Protein 6U10 (pdb70)

Structure (mmCIF, N/CA/C/O backbone):
data_6U10
#
_entry.id   6U10
#
_cell.length_a   104.537
_cell.length_b   104.537
_cell.length_c   98.723
_cell.angle_alpha   90.000
_cell.angle_beta   90.000
_cell.angle_gamma   120.000
#
_symmetry.space_group_name_H-M   'P 64 2 2'
#
loop_
_entity.id
_entity.type
_entity.pdbx_description
1 polymer 'Putative metallo-beta-lactamase l1 (Beta-lactamase type ii) (Ec 3.5.2.6) (Penicillinase)'
2 non-polymer 'ZINC ION'
3 non-polymer L-CAPTOPRIL
4 non-polymer 'FORMIC ACID'
5 non-polymer 1,2-ETHANEDIOL
6 water water
#
loop_
_atom_site.group_PDB
_atom_site.id
_atom_site.type_symbol
_atom_site.label_atom_id
_atom_site.label_alt_id
_atom_site.label_comp_id
_atom_site.label_asym_id
_atom_site.label_entity_id
_atom_site.label_seq_id
_atom_site.pdbx_PDB_ins_code
_atom_site.Cartn_x
_atom_site.Cartn_y
_atom_site.Cartn_z
_atom_site.occupancy
_atom_site.B_iso_or_equiv
_atom_site.auth_seq_id
_atom_site.auth_comp_id
_atom_site.auth_asym_id
_atom_site.auth_atom_id
_atom_site.pdbx_PDB_model_num
ATOM 1 N N . ALA A 1 6 ? 12.19100 -24.30900 23.51000 1.000 40.43643 22 ALA A N 1
ATOM 2 C CA . ALA A 1 6 ? 10.75900 -24.02700 23.43200 1.000 40.83384 22 ALA A CA 1
ATOM 3 C C . ALA A 1 6 ? 10.17200 -24.50600 22.10600 1.000 43.24203 22 ALA A C 1
ATOM 4 O O . ALA A 1 6 ? 10.15500 -23.76600 21.11700 1.000 45.49230 22 ALA A O 1
ATOM 6 N N . GLU A 1 7 ? 9.67600 -25.73800 22.08700 1.000 41.84975 23 GLU A N 1
ATOM 7 C CA . GLU A 1 7 ? 9.18900 -26.32500 20.84900 1.000 42.00504 23 GLU A CA 1
ATOM 8 C C . GLU A 1 7 ? 7.68400 -26.11300 20.69400 1.000 36.35436 23 GLU A C 1
ATOM 9 O O . GLU A 1 7 ? 6.94700 -25.92000 21.66600 1.000 34.29622 23 GLU A O 1
ATOM 15 N N . ALA A 1 8 ? 7.23700 -26.15800 19.44400 1.000 32.62760 24 ALA A N 1
ATOM 16 C CA . ALA A 1 8 ? 5.85900 -25.80900 19.12100 1.000 30.20099 24 ALA A CA 1
ATOM 17 C C . ALA A 1 8 ? 4.88700 -26.77900 19.78400 1.000 27.01640 24 ALA A C 1
ATOM 18 O O . ALA A 1 8 ? 5.08700 -27.99500 19.70900 1.000 27.25064 24 ALA A O 1
ATOM 20 N N . PRO A 1 9 ? 3.83800 -26.29000 20.44100 1.000 25.26092 25 PRO A N 1
ATOM 21 C CA . PRO A 1 9 ? 2.74700 -27.17900 20.84500 1.000 23.55282 25 PRO A CA 1
ATOM 22 C C . PRO A 1 9 ? 1.93500 -27.57300 19.62400 1.000 23.58441 25 PRO A C 1
ATOM 23 O O . PRO A 1 9 ? 2.06600 -26.99600 18.54500 1.000 24.66875 25 PRO A O 1
ATOM 27 N N . LEU A 1 10 ? 1.09800 -28.59000 19.79700 1.000 22.32899 26 LEU A N 1
ATOM 28 C CA . LEU A 1 10 ? 0.15300 -28.93600 18.74900 1.000 22.59481 26 LEU A CA 1
ATOM 29 C C . LEU A 1 10 ? -0.76600 -27.74100 18.49400 1.000 22.95802 26 LEU A C 1
ATOM 30 O O . LEU A 1 10 ? -1.01900 -26.94100 19.40200 1.000 22.71588 26 LEU A O 1
ATOM 35 N N . PRO A 1 11 ? -1.27100 -27.58900 17.27100 1.000 23.57914 27 PRO A N 1
ATOM 36 C CA . PRO A 1 11 ? -2.11900 -26.43100 16.96100 1.000 24.44504 27 PRO A CA 1
ATOM 37 C C . PRO A 1 11 ? -3.43800 -26.50400 17.70900 1.000 23.96866 27 PRO A C 1
ATOM 38 O O . PRO A 1 11 ? -3.93200 -27.58300 18.03500 1.000 24.02920 27 PRO A O 1
ATOM 42 N N . GLN A 1 12 ? -4.00300 -25.33400 17.98500 1.000 22.31320 28 GLN A N 1
ATOM 43 C CA . GLN A 1 12 ? -5.34600 -25.26700 18.53700 1.000 22.75536 28 GLN A CA 1
ATOM 44 C C . GLN A 1 12 ? -6.36000 -25.71600 17.49300 1.000 23.12383 28 GLN A C 1
ATOM 45 O O . GLN A 1 12 ? -6.12800 -25.61800 16.28100 1.000 24.75034 28 GLN A O 1
ATOM 51 N N . LEU A 1 13 ? -7.49600 -26.21700 17.97400 1.000 23.08698 29 LEU A N 1
ATOM 52 C CA . LEU A 1 13 ? -8.62000 -26.46800 17.08400 1.000 23.17909 29 LEU A CA 1
ATOM 53 C C . LEU A 1 13 ? -9.03400 -25.16900 16.40300 1.000 24.42661 29 LEU A C 1
ATOM 54 O O . LEU A 1 13 ? -8.96000 -24.08800 16.99300 1.000 25.29777 29 LEU A O 1
ATOM 59 N N A ARG A 1 14 ? -9.45400 -25.28100 15.14500 0.390 25.54517 30 ARG A N 1
ATOM 60 N N B ARG A 1 14 ? -9.47200 -25.28400 15.15100 0.610 24.59242 30 ARG A N 1
ATOM 61 C CA A ARG A 1 14 ? -9.89000 -24.14700 14.34200 0.390 28.35866 30 ARG A CA 1
ATOM 62 C CA B ARG A 1 14 ? -9.89000 -24.14600 14.34300 0.610 27.47435 30 ARG A CA 1
ATOM 63 C C A ARG A 1 14 ? -11.38800 -24.25600 14.10300 0.390 26.54792 30 ARG A C 1
ATOM 64 C C B ARG A 1 14 ? -11.38400 -24.24700 14.07500 0.610 25.81625 30 ARG A C 1
ATOM 65 O O A ARG A 1 14 ? -11.87400 -25.29900 13.65200 0.390 28.04284 30 ARG A O 1
ATOM 66 O O B ARG A 1 14 ? -11.86100 -25.26900 13.56900 0.610 27.75596 30 ARG A O 1
ATOM 81 N N . ALA A 1 15 ? -12.11200 -23.18000 14.39200 1.000 25.14512 31 ALA A N 1
ATOM 82 C CA . ALA A 1 15 ? -13.54600 -23.15900 14.16100 1.000 25.78730 31 ALA A CA 1
ATOM 83 C C . ALA A 1 15 ? -13.85100 -23.01200 12.67700 1.000 24.13710 31 ALA A C 1
ATOM 84 O O . ALA A 1 15 ? -13.07500 -22.43300 11.90600 1.000 25.78204 31 ALA A O 1
ATOM 86 N N . TYR A 1 16 ? -15.00700 -23.53300 12.28800 1.000 22.72378 32 TYR A N 1
ATOM 87 C CA . TYR A 1 16 ? -15.53500 -23.35100 10.94000 1.000 22.61850 32 TYR A CA 1
ATOM 88 C C . TYR A 1 16 ? -16.17000 -21.96700 10.86700 1.000 22.90275 32 TYR A C 1
ATOM 89 O O . TYR A 1 16 ? -17.28700 -21.75400 11.34500 1.000 23.60809 32 TYR A O 1
ATOM 98 N N . THR A 1 17 ? -15.45600 -21.02100 10.26600 1.000 23.80022 33 THR A N 1
ATOM 99 C CA . THR A 1 17 ? -15.91600 -19.64900 10.11800 1.000 24.58453 33 THR A CA 1
ATOM 100 C C . THR A 1 17 ? -16.35000 -19.39600 8.68000 1.000 23.83970 33 THR A C 1
ATOM 101 O O . THR A 1 17 ? -15.81200 -19.98300 7.73400 1.000 25.80309 33 THR A O 1
ATOM 105 N N . VAL A 1 18 ? -17.35000 -18.52600 8.52600 1.000 21.60522 34 VAL A N 1
ATOM 106 C CA . VAL A 1 18 ? -18.00600 -18.31500 7.24300 1.000 21.78156 34 VAL A CA 1
ATOM 107 C C . VAL A 1 18 ? -18.21300 -16.82200 7.01300 1.000 21.94474 34 VAL A C 1
ATOM 108 O O . VAL A 1 18 ? -18.11900 -16.00300 7.93100 1.000 23.24226 34 VAL A O 1
ATOM 112 N N . ASP A 1 19 ? -18.50700 -16.47500 5.76400 1.000 24.15816 35 ASP A N 1
ATOM 113 C CA . ASP A 1 19 ? -18.79300 -15.08900 5.43200 1.000 24.13447 35 ASP A CA 1
ATOM 114 C C . ASP A 1 19 ? -19.97400 -14.58300 6.25000 1.000 23.02118 35 ASP A C 1
ATOM 115 O O . ASP A 1 19 ? -20.93300 -15.31600 6.51700 1.000 22.56060 35 ASP A O 1
ATOM 120 N N . ALA A 1 20 ? -19.90800 -13.30100 6.62100 1.000 23.74758 36 ALA A N 1
ATOM 121 C CA . ALA A 1 20 ? -20.93800 -12.71300 7.47700 1.000 24.05288 36 ALA A CA 1
ATOM 122 C C . ALA A 1 20 ? -22.33200 -12.85200 6.87400 1.000 22.41058 36 ALA A C 1
ATOM 123 O O . ALA A 1 20 ? -23.31100 -13.03400 7.60700 1.000 22.93959 36 ALA A O 1
ATOM 125 N N . SER A 1 21 ? -22.45000 -12.75800 5.54200 1.000 22.98433 37 SER A N 1
ATOM 126 C CA . SER A 1 21 ? -23.76900 -12.82900 4.91800 1.000 22.46322 37 SER A CA 1
ATOM 127 C C . SER A 1 21 ? -24.41700 -14.19300 5.12100 1.000 21.48415 37 SER A C 1
ATOM 128 O O . SER A 1 21 ? -25.65300 -14.29900 5.12900 1.000 20.93146 37 SER A O 1
ATOM 131 N N . TRP A 1 22 ? -23.60700 -15.24500 5.28500 1.000 20.72091 38 TRP A N 1
ATOM 132 C CA . TRP A 1 22 ? -24.15900 -16.56700 5.55800 1.000 20.41561 38 TRP A CA 1
ATOM 133 C C . TRP A 1 22 ? -24.81900 -16.63100 6.92200 1.000 19.41549 38 TRP A C 1
ATOM 134 O O . TRP A 1 22 ? -25.62300 -17.53900 7.16800 1.000 19.06018 38 TRP A O 1
ATOM 145 N N . LEU A 1 23 ? -24.47700 -15.69900 7.81000 1.000 20.27612 39 LEU A N 1
ATOM 146 C CA . LEU A 1 23 ? -25.00500 -15.64700 9.16600 1.000 20.07872 39 LEU A CA 1
ATOM 147 C C . LEU A 1 23 ? -25.90500 -14.43800 9.38300 1.000 20.42613 39 LEU A C 1
ATOM 148 O O . LEU A 1 23 ? -26.22000 -14.10700 10.53100 1.000 21.48152 39 LEU A O 1
ATOM 153 N N . GLN A 1 24 ? -26.33300 -13.77200 8.31000 1.000 20.49456 40 GLN A N 1
ATOM 154 C CA . GLN A 1 24 ? -27.10100 -12.54300 8.43700 1.000 21.39993 40 GLN A CA 1
ATOM 155 C C . GLN A 1 24 ? -28.58500 -12.88000 8.43600 1.000 20.42087 40 GLN A C 1
ATOM 156 O O . GLN A 1 24 ? -29.11800 -13.26000 7.38400 1.000 21.16043 40 GLN A O 1
ATOM 162 N N . PRO A 1 25 ? -29.29300 -12.74100 9.55700 1.000 19.61025 41 PRO A N 1
ATOM 163 C CA . PRO A 1 25 ? -30.71300 -13.11900 9.58200 1.000 20.38402 41 PRO A CA 1
ATOM 164 C C . PRO A 1 25 ? -31.55000 -12.30200 8.60800 1.000 21.06568 41 PRO A C 1
ATOM 165 O O . PRO A 1 25 ? -31.26200 -11.13600 8.32500 1.000 21.93158 41 PRO A O 1
ATOM 169 N N . MET A 1 26 ? -32.60200 -12.93600 8.09100 1.000 20.89461 42 MET A N 1
ATOM 170 C CA . MET A 1 26 ? -33.59600 -12.25700 7.27400 1.000 19.83133 42 MET A CA 1
ATOM 171 C C . MET A 1 26 ? -34.98200 -12.69300 7.71800 1.000 20.62353 42 MET A C 1
ATOM 172 O O . MET A 1 26 ? -35.15900 -13.77900 8.27200 1.000 20.78407 42 MET A O 1
ATOM 177 N N . ALA A 1 27 ? -35.96100 -11.82700 7.47400 1.000 21.39730 43 ALA A N 1
ATOM 178 C CA . ALA A 1 27 ? -37.35300 -12.15500 7.70400 1.000 21.65260 43 ALA A CA 1
ATOM 179 C C . ALA A 1 27 ? -37.82100 -13.17300 6.66600 1.000 20.74722 43 ALA A C 1
ATOM 180 O O . ALA A 1 27 ? -37.19500 -13.32900 5.61700 1.000 21.92105 43 ALA A O 1
ATOM 182 N N . PRO A 1 28 ? -38.92600 -13.87500 6.93100 1.000 20.83671 44 PRO A N 1
ATOM 183 C CA . PRO A 1 28 ? -39.42100 -14.85300 5.95100 1.000 20.50246 44 PRO A CA 1
ATOM 184 C C . PRO A 1 28 ? -39.71400 -14.20700 4.60300 1.000 19.89186 44 PRO A C 1
ATOM 185 O O . PRO A 1 28 ? -40.33900 -13.14500 4.52000 1.000 22.13950 44 PRO A O 1
ATOM 189 N N . LEU A 1 29 ? -39.25400 -14.86400 3.54000 1.000 19.39969 45 LEU A N 1
ATOM 190 C CA . LEU A 1 29 ? -39.46000 -14.41400 2.16600 1.000 18.80752 45 LEU A CA 1
ATOM 191 C C . LEU A 1 29 ? -40.29700 -15.45600 1.43300 1.000 18.91016 45 LEU A C 1
ATOM 192 O O . LEU A 1 29 ? -39.88600 -16.61400 1.31000 1.000 18.76804 45 LEU A O 1
ATOM 197 N N . GLN A 1 30 ? -41.46200 -15.05300 0.94000 1.000 19.78132 46 GLN A N 1
ATOM 198 C CA . GLN A 1 30 ? -42.36300 -16.02300 0.32800 1.000 20.50246 46 GLN A CA 1
ATOM 199 C C . GLN A 1 30 ? -41.87200 -16.43700 -1.05500 1.000 21.14990 46 GLN A C 1
ATOM 200 O O . GLN A 1 30 ? -41.56700 -15.59100 -1.90000 1.000 20.86829 46 GLN A O 1
ATOM 206 N N . VAL A 1 31 ? -41.80400 -17.74700 -1.27600 1.000 19.17598 47 VAL A N 1
ATOM 207 C CA . VAL A 1 31 ? -41.36900 -18.32500 -2.54000 1.000 20.02345 47 VAL A CA 1
ATOM 208 C C . VAL A 1 31 ? -42.55500 -18.78700 -3.37700 1.000 19.74710 47 VAL A C 1
ATOM 209 O O . VAL A 1 31 ? -42.57200 -18.60000 -4.59400 1.000 22.07107 47 VAL A O 1
ATOM 213 N N . ALA A 1 32 ? -43.54500 -19.40200 -2.73200 1.000 20.29191 48 ALA A N 1
ATOM 214 C CA . ALA A 1 32 ? -44.81900 -19.76400 -3.34500 1.000 20.85513 48 ALA A CA 1
ATOM 215 C C . ALA A 1 32 ? -45.86100 -19.78800 -2.23300 1.000 20.27612 48 ALA A C 1
ATOM 216 O O . ALA A 1 32 ? -45.57400 -19.40100 -1.09700 1.000 21.99737 48 ALA A O 1
ATOM 218 N N . ASP A 1 33 ? -47.07300 -20.26100 -2.55000 1.000 21.04989 49 ASP A N 1
ATOM 219 C CA . ASP A 1 33 ? -48.19500 -20.08900 -1.62600 1.000 21.87104 49 ASP A CA 1
ATOM 220 C C . ASP A 1 33 ? -47.89400 -20.65900 -0.24100 1.000 22.17634 49 ASP A C 1
ATOM 221 O O . ASP A 1 33 ? -48.28600 -20.07400 0.77600 1.000 24.74244 49 ASP A O 1
ATOM 226 N N A HIS A 1 34 ? -47.21500 -21.82400 -0.19000 0.600 21.92895 50 HIS A N 1
ATOM 227 N N B HIS A 1 34 ? -47.17800 -21.76700 -0.16200 0.400 22.27899 50 HIS A N 1
ATOM 228 C CA A HIS A 1 34 ? -46.91200 -22.55500 1.04100 0.600 21.21833 50 HIS A CA 1
ATOM 229 C CA B HIS A 1 34 ? -46.90700 -22.30400 1.16200 0.400 22.55007 50 HIS A CA 1
ATOM 230 C C A HIS A 1 34 ? -45.44400 -22.49700 1.45400 0.600 18.35746 50 HIS A C 1
ATOM 231 C C B HIS A 1 34 ? -45.43400 -22.62100 1.36300 0.400 19.68394 50 HIS A C 1
ATOM 232 O O A HIS A 1 34 ? -45.10900 -22.99200 2.53600 0.600 19.49971 50 HIS A O 1
ATOM 233 O O B HIS A 1 34 ? -45.09200 -23.44700 2.21300 0.400 18.77067 50 HIS A O 1
ATOM 246 N N . THR A 1 35 ? -44.56000 -21.94600 0.62400 1.000 18.52591 51 THR A N 1
ATOM 247 C CA . THR A 1 35 ? -43.11800 -22.14700 0.73900 1.000 17.74686 51 THR A CA 1
ATOM 248 C C . THR A 1 35 ? -42.42400 -20.82400 1.01900 1.000 17.33629 51 THR A C 1
ATOM 249 O O . THR A 1 35 ? -42.64300 -19.84200 0.29800 1.000 18.52591 51 THR A O 1
ATOM 253 N N . TRP A 1 36 ? -41.57400 -20.80600 2.05100 1.000 17.24680 52 TRP A N 1
ATOM 254 C CA . TRP A 1 36 ? -40.89900 -19.59700 2.50400 1.000 16.59673 52 TRP A CA 1
ATOM 255 C C . TRP A 1 36 ? -39.42100 -19.85800 2.74700 1.000 17.24680 52 TRP A C 1
ATOM 256 O O . TRP A 1 36 ? -39.05400 -20.87500 3.34000 1.000 19.38653 52 TRP A O 1
ATOM 267 N N . GLN A 1 37 ? -38.58000 -18.91200 2.32800 1.000 17.79424 53 GLN A N 1
ATOM 268 C CA . GLN A 1 37 ? -37.18200 -18.88600 2.74700 1.000 16.85728 53 GLN A CA 1
ATOM 269 C C . GLN A 1 37 ? -37.10500 -18.23700 4.12700 1.000 16.82570 53 GLN A C 1
ATOM 270 O O . GLN A 1 37 ? -37.55500 -17.09700 4.30700 1.000 18.30219 53 GLN A O 1
ATOM 276 N N . ILE A 1 38 ? -36.56800 -18.97100 5.10900 1.000 17.07573 54 ILE A N 1
ATOM 277 C CA . ILE A 1 38 ? -36.55500 -18.49000 6.49100 1.000 17.25733 54 ILE A CA 1
ATOM 278 C C . ILE A 1 38 ? -35.16200 -18.54600 7.10400 1.000 18.14428 54 ILE A C 1
ATOM 279 O O . ILE A 1 38 ? -35.00800 -18.38700 8.32200 1.000 18.69961 54 ILE A O 1
ATOM 284 N N . GLY A 1 39 ? -34.14300 -18.75600 6.27300 1.000 18.08901 55 GLY A N 1
ATOM 285 C CA . GLY A 1 39 ? -32.77300 -18.81600 6.74900 1.000 18.89437 55 GLY A CA 1
ATOM 286 C C . GLY A 1 39 ? -32.10000 -17.45800 6.82300 1.000 18.58381 55 GLY A C 1
ATOM 287 O O . GLY A 1 39 ? -32.66600 -16.49000 7.35000 1.000 20.59721 55 GLY A O 1
ATOM 288 N N . THR A 1 40 ? -30.87800 -17.37700 6.31900 1.000 18.95227 56 THR A N 1
ATOM 289 C CA . THR A 1 40 ? -30.11800 -16.13800 6.30100 1.000 18.64697 56 THR A CA 1
ATOM 290 C C . THR A 1 40 ? -30.03800 -15.62500 4.87000 1.000 18.97596 56 THR A C 1
ATOM 291 O O . THR A 1 40 ? -30.51400 -16.26300 3.92800 1.000 19.54708 56 THR A O 1
ATOM 295 N N . GLU A 1 41 ? -29.41600 -14.45800 4.71100 1.000 19.86554 57 GLU A N 1
ATOM 296 C CA . GLU A 1 41 ? -29.30700 -13.86300 3.38300 1.000 19.70499 57 GLU A CA 1
ATOM 297 C C . GLU A 1 41 ? -28.63100 -14.80800 2.39700 1.000 20.19716 57 GLU A C 1
ATOM 298 O O . GLU A 1 41 ? -28.99800 -14.84600 1.21900 1.000 21.56311 57 GLU A O 1
ATOM 304 N N . ASP A 1 42 ? -27.65200 -15.59100 2.85800 1.000 19.05755 58 ASP A N 1
ATOM 305 C CA . ASP A 1 42 ? -26.84600 -16.40300 1.95400 1.000 19.57866 58 ASP A CA 1
ATOM 306 C C . ASP A 1 42 ? -26.89000 -17.89800 2.24900 1.000 18.74172 58 ASP A C 1
ATOM 307 O O . ASP A 1 42 ? -26.07000 -18.64400 1.70600 1.000 19.01281 58 ASP A O 1
ATOM 312 N N . LEU A 1 43 ? -27.81600 -18.36400 3.08300 1.000 18.49169 59 LEU A N 1
ATOM 313 C CA . LEU A 1 43 ? -28.01800 -19.80000 3.25200 1.000 17.75213 59 LEU A CA 1
ATOM 314 C C . LEU A 1 43 ? -29.50700 -20.10400 3.23700 1.000 17.35734 59 LEU A C 1
ATOM 315 O O . LEU A 1 43 ? -30.27900 -19.49100 3.98100 1.000 17.83109 59 LEU A O 1
ATOM 320 N N . THR A 1 44 ? -29.90000 -21.04600 2.38600 1.000 17.54421 60 THR A N 1
ATOM 321 C CA . THR A 1 44 ? -31.30200 -21.40200 2.23200 1.000 16.62831 60 THR A CA 1
ATOM 322 C C . THR A 1 44 ? -31.77600 -22.28400 3.38100 1.000 16.63621 60 THR A C 1
ATOM 323 O O . THR A 1 44 ? -31.07600 -23.20200 3.81700 1.000 18.27588 60 THR A O 1
ATOM 327 N N . ALA A 1 45 ? -32.97900 -21.99100 3.87000 1.000 16.39670 61 ALA A N 1
ATOM 328 C CA . ALA A 1 45 ? -33.70400 -22.89300 4.76000 1.000 16.37302 61 ALA A CA 1
ATOM 329 C C . ALA A 1 45 ? -35.17300 -22.69900 4.41000 1.000 15.63082 61 ALA A C 1
ATOM 330 O O . ALA A 1 45 ? -35.71700 -21.61500 4.62600 1.000 17.72055 61 ALA A O 1
ATOM 332 N N . LEU A 1 46 ? -35.79200 -23.70500 3.80100 1.000 16.41249 62 LEU A N 1
ATOM 333 C CA . LEU A 1 46 ? -37.13800 -23.55600 3.25500 1.000 16.17826 62 LEU A CA 1
ATOM 334 C C . LEU A 1 46 ? -38.16100 -24.14600 4.21300 1.000 17.58632 62 LEU A C 1
ATOM 335 O O . LEU A 1 46 ? -38.03800 -25.30100 4.62700 1.000 19.39969 62 LEU A O 1
ATOM 340 N N . LEU A 1 47 ? -39.17000 -23.35400 4.54900 1.000 17.16785 63 LEU A N 1
ATOM 341 C CA . LEU A 1 47 ? -40.28900 -23.81200 5.35800 1.000 17.40209 63 LEU A CA 1
ATOM 342 C C . LEU A 1 47 ? -41.47700 -24.02800 4.42800 1.000 17.48894 63 LEU A C 1
ATOM 343 O O . LEU A 1 47 ? -41.87800 -23.10700 3.70600 1.000 19.12071 63 LEU A O 1
ATOM 348 N N . VAL A 1 48 ? -42.04500 -25.23200 4.44500 1.000 16.61515 64 VAL A N 1
ATOM 349 C CA . VAL A 1 48 ? -43.25600 -25.52400 3.68800 1.000 17.34945 64 VAL A CA 1
ATOM 350 C C . VAL A 1 48 ? -44.36700 -25.79700 4.68900 1.000 18.02321 64 VAL A C 1
ATOM 351 O O . VAL A 1 48 ? -44.26900 -26.72100 5.50600 1.000 19.26020 64 VAL A O 1
ATOM 355 N N . GLN A 1 49 ? -45.41400 -24.97900 4.64700 1.000 18.66803 65 GLN A N 1
ATOM 356 C CA . GLN A 1 49 ? -46.45500 -25.00200 5.66500 1.000 19.53918 65 GLN A CA 1
ATOM 357 C C . GLN A 1 49 ? -47.68500 -25.70100 5.11600 1.000 20.83145 65 GLN A C 1
ATOM 358 O O . GLN A 1 49 ? -48.22200 -25.29200 4.08000 1.000 23.84233 65 GLN A O 1
ATOM 364 N N . THR A 1 50 ? -48.14600 -26.72900 5.81900 1.000 21.33940 66 THR A N 1
ATOM 365 C CA . THR A 1 50 ? -49.33500 -27.46700 5.42700 1.000 23.98182 66 THR A CA 1
ATOM 366 C C . THR A 1 50 ? -50.38600 -27.37900 6.52400 1.000 25.39778 66 THR A C 1
ATOM 367 O O . THR A 1 50 ? -50.12900 -26.90200 7.63200 1.000 25.47411 66 THR A O 1
ATOM 371 N N . ALA A 1 51 ? -51.58700 -27.85900 6.20300 1.000 27.46382 67 ALA A N 1
ATOM 372 C CA . ALA A 1 51 ? -52.65100 -27.87400 7.19900 1.000 30.04571 67 ALA A CA 1
ATOM 373 C C . ALA A 1 51 ? -52.37500 -28.83700 8.34700 1.000 30.09571 67 ALA A C 1
ATOM 374 O O . ALA A 1 51 ? -53.06500 -28.76600 9.37000 1.000 31.75644 67 ALA A O 1
ATOM 376 N N . GLU A 1 52 ? -51.39000 -29.72700 8.21200 1.000 27.45856 68 GLU A N 1
ATOM 377 C CA . GLU A 1 52 ? -51.10300 -30.73700 9.22400 1.000 26.64530 68 GLU A CA 1
ATOM 378 C C . GLU A 1 52 ? -49.66400 -30.65500 9.71900 1.000 26.83480 68 GLU A C 1
ATOM 379 O O . GLU A 1 52 ? -49.08700 -31.66100 10.13000 1.000 31.01951 68 GLU A O 1
ATOM 385 N N . GLY A 1 53 ? -49.08000 -29.46800 9.69900 1.000 23.74232 69 GLY A N 1
ATOM 386 C CA . GLY A 1 53 ? -47.73000 -29.26500 10.17800 1.000 23.15014 69 GLY A CA 1
ATOM 387 C C . GLY A 1 53 ? -46.80700 -28.78600 9.07400 1.000 20.90777 69 GLY A C 1
ATOM 388 O O . GLY A 1 53 ? -47.17100 -28.69400 7.90300 1.000 21.98948 69 GLY A O 1
ATOM 389 N N . ALA A 1 54 ? -45.58400 -28.48000 9.48300 1.000 19.99450 70 ALA A N 1
ATOM 390 C CA . ALA A 1 54 ? -44.62500 -27.86600 8.58200 1.000 19.14440 70 ALA A CA 1
ATOM 391 C C . ALA A 1 54 ? -43.45300 -28.79500 8.29100 1.000 18.76278 70 ALA A C 1
ATOM 392 O O . ALA A 1 54 ? -43.11400 -29.68900 9.07300 1.000 18.88647 70 ALA A O 1
ATOM 394 N N . VAL A 1 55 ? -42.83300 -28.55400 7.13900 1.000 17.71265 71 VAL A N 1
ATOM 395 C CA . VAL A 1 55 ? -41.61600 -29.23100 6.71300 1.000 16.16510 71 VAL A CA 1
ATOM 396 C C . VAL A 1 55 ? -40.51700 -28.18500 6.60800 1.000 16.70727 71 VAL A C 1
ATOM 397 O O . VAL A 1 55 ? -40.75100 -27.08300 6.09800 1.000 18.35220 71 VAL A O 1
ATOM 401 N N . LEU A 1 56 ? -39.32100 -28.52900 7.07800 1.000 17.33103 72 LEU A N 1
ATOM 402 C CA . LEU A 1 56 ? -38.14000 -27.69000 6.91000 1.000 16.94414 72 LEU A CA 1
ATOM 403 C C . LEU A 1 56 ? -37.15900 -28.41500 6.00400 1.000 16.60462 72 LEU A C 1
ATOM 404 O O . LEU A 1 56 ? -36.80100 -29.56600 6.27500 1.000 17.40998 72 LEU A O 1
ATOM 409 N N . LEU A 1 57 ? -36.72700 -27.74900 4.93300 1.000 16.08351 73 LEU A N 1
ATOM 410 C CA . LEU A 1 57 ? -35.68200 -28.27100 4.05400 1.000 15.85453 73 LEU A CA 1
ATOM 411 C C . LEU A 1 57 ? -34.42100 -27.45200 4.29200 1.000 16.69411 73 LEU A C 1
ATOM 412 O O . LEU A 1 57 ? -34.34400 -26.28600 3.88000 1.000 17.58369 73 LEU A O 1
ATOM 417 N N . ASP A 1 58 ? -33.44300 -28.07500 4.96000 1.000 16.18615 74 ASP A N 1
ATOM 418 C CA . ASP A 1 58 ? -32.19000 -27.46800 5.41700 1.000 16.03877 74 ASP A CA 1
ATOM 419 C C . ASP A 1 58 ? -32.38300 -26.48400 6.56600 1.000 17.17311 74 ASP A C 1
ATOM 420 O O . ASP A 1 58 ? -33.44400 -25.86900 6.71600 1.000 18.75751 74 ASP A O 1
ATOM 425 N N . GLY A 1 59 ? -31.34000 -26.30600 7.36400 1.000 17.57316 75 GLY A N 1
ATOM 426 C CA . GLY A 1 59 ? -31.39600 -25.34500 8.44100 1.000 18.06006 75 GLY A CA 1
ATOM 427 C C . GLY A 1 59 ? -30.23100 -24.37900 8.46100 1.000 18.91806 75 GLY A C 1
ATOM 428 O O . GLY A 1 59 ? -30.21800 -23.44800 9.26900 1.000 20.73933 75 GLY A O 1
ATOM 429 N N . GLY A 1 60 ? -29.24700 -24.57700 7.59200 1.000 17.17574 76 GLY A N 1
ATOM 430 C CA . GLY A 1 60 ? -28.10700 -23.68500 7.59200 1.000 16.79938 76 GLY A CA 1
ATOM 431 C C . GLY A 1 60 ? -27.03400 -24.08500 8.59000 1.000 16.44144 76 GLY A C 1
ATOM 432 O O . GLY A 1 60 ? -26.75400 -25.27800 8.77500 1.000 17.80740 76 GLY A O 1
ATOM 433 N N . MET A 1 61 ? -26.42400 -23.08500 9.23200 1.000 16.22563 77 MET A N 1
AT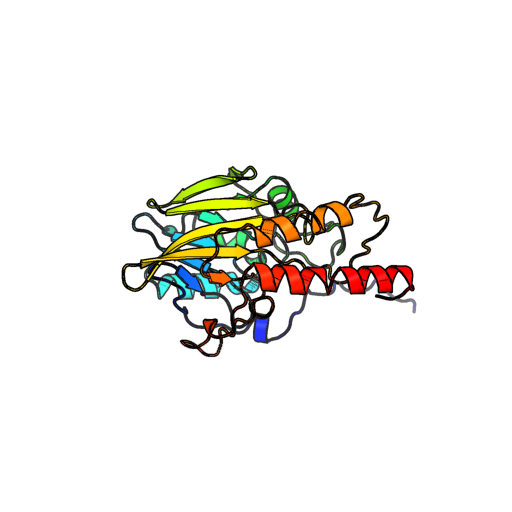OM 434 C CA . MET A 1 61 ? -25.32900 -23.26900 10.17300 1.000 17.03099 77 MET A CA 1
ATOM 435 C C . MET A 1 61 ? -25.86000 -23.64500 11.55400 1.000 17.07310 77 MET A C 1
ATOM 436 O O . MET A 1 61 ? -27.01800 -23.37100 11.88300 1.000 17.62843 77 MET A O 1
ATOM 441 N N . PRO A 1 62 ? -25.01500 -24.24900 12.39800 1.000 17.03099 78 PRO A N 1
ATOM 442 C CA . PRO A 1 62 ? -25.48900 -24.64200 13.73900 1.000 17.76529 78 PRO A CA 1
ATOM 443 C C . PRO A 1 62 ? -26.07600 -23.48700 14.53700 1.000 18.04164 78 PRO A C 1
ATOM 444 O O . PRO A 1 62 ? -27.05900 -23.67200 15.27300 1.000 19.93397 78 PRO A O 1
ATOM 448 N N . GLN A 1 63 ? -25.52200 -22.29000 14.39500 1.000 17.98110 79 GLN A N 1
ATOM 449 C CA . GLN A 1 63 ? -26.00200 -21.18400 15.21100 1.000 18.92069 79 GLN A CA 1
ATOM 450 C C . GLN A 1 63 ? -27.32800 -20.60300 14.73000 1.000 19.51287 79 GLN A C 1
ATOM 451 O O . GLN A 1 63 ? -27.83400 -19.66700 15.35800 1.000 21.28939 79 GLN A O 1
ATOM 457 N N . MET A 1 64 ? -27.91100 -21.13800 13.66200 1.000 18.93385 80 MET A N 1
ATOM 458 C CA . MET A 1 64 ? -29.15800 -20.62100 13.10800 1.000 18.01005 80 MET A CA 1
ATOM 459 C C . MET A 1 64 ? -30.41900 -21.18900 13.75400 1.000 18.79173 80 MET A C 1
ATOM 460 O O . MET A 1 64 ? -31.51600 -20.76400 13.38800 1.000 18.68645 80 MET A O 1
ATOM 465 N N . ALA A 1 65 ? -30.29900 -22.10600 14.71500 1.000 18.66013 81 ALA A N 1
ATOM 466 C CA . ALA A 1 65 ? -31.48300 -22.78600 15.24100 1.000 19.05228 81 ALA A CA 1
ATOM 467 C C . ALA A 1 65 ? -32.50600 -21.80200 15.80800 1.000 18.21534 81 ALA A C 1
ATOM 468 O O . ALA A 1 65 ? -33.70400 -21.88300 15.49500 1.000 18.90227 81 ALA A O 1
ATOM 470 N N . GLY A 1 66 ? -32.05900 -20.87100 16.65600 1.000 19.53655 82 GLY A N 1
ATOM 471 C CA . GLY A 1 66 ? -32.99500 -19.93800 17.26600 1.000 20.30770 82 GLY A CA 1
ATOM 472 C C . GLY A 1 66 ? -33.67400 -19.03900 16.25000 1.000 19.52339 82 GLY A C 1
ATOM 473 O O . GLY A 1 66 ? -34.87800 -18.77200 16.34400 1.000 20.48140 82 GLY A O 1
ATOM 474 N N . HIS A 1 67 ? -32.90800 -18.55500 15.27000 1.000 18.56802 83 HIS A N 1
ATOM 475 C CA . HIS A 1 67 ? -33.47900 -17.71500 14.22600 1.000 20.08925 83 HIS A CA 1
ATOM 476 C C . HIS A 1 67 ? -34.53800 -18.46500 13.42700 1.000 19.69973 83 HIS A C 1
ATOM 477 O O . HIS A 1 67 ? -35.58900 -17.90400 13.10500 1.000 19.97871 83 HIS A O 1
ATOM 484 N N . LEU A 1 68 ? -34.27400 -19.72800 13.08200 1.000 18.17323 84 LEU A N 1
ATOM 485 C CA . LEU A 1 68 ? -35.26900 -20.51400 12.35800 1.000 18.02848 84 LEU A CA 1
ATOM 486 C C . LEU A 1 68 ? -36.55300 -20.63400 13.16300 1.000 18.04427 84 LEU A C 1
ATOM 487 O O . LEU A 1 68 ? -37.65600 -20.49000 12.61800 1.000 18.84963 84 LEU A O 1
ATOM 492 N N . LEU A 1 69 ? -36.43100 -20.90300 14.46400 1.000 18.12059 85 LEU A N 1
ATOM 493 C CA . LEU A 1 69 ? -37.62300 -21.00800 15.29900 1.000 18.70224 85 LEU A CA 1
ATOM 494 C C . LEU A 1 69 ? -38.35800 -19.67700 15.38500 1.000 19.09703 85 LEU A C 1
ATOM 495 O O . LEU A 1 69 ? -39.59600 -19.65000 15.38800 1.000 20.60773 85 LEU A O 1
ATOM 500 N N . ASP A 1 70 ? -37.61400 -18.56200 15.43700 1.000 19.06808 86 ASP A N 1
ATOM 501 C CA . ASP A 1 70 ? -38.24100 -17.23900 15.42700 1.000 20.22874 86 ASP A CA 1
ATOM 502 C C . ASP A 1 70 ? -39.05700 -17.04100 14.15500 1.000 20.21821 86 ASP A C 1
ATOM 503 O O . ASP A 1 70 ? -40.19900 -16.56300 14.19500 1.000 22.58955 86 ASP A O 1
ATOM 508 N N . ASN A 1 71 ? -38.46900 -17.37400 13.00300 1.000 18.81278 87 ASN A N 1
ATOM 509 C CA . ASN A 1 71 ? -39.16700 -17.17200 11.73800 1.000 19.30495 87 ASN A CA 1
ATOM 510 C C . ASN A 1 71 ? -40.35800 -18.11200 11.61200 1.000 19.77342 87 ASN A C 1
ATOM 511 O O . ASN A 1 71 ? -41.40200 -17.72200 11.07700 1.000 20.96567 87 ASN A O 1
ATOM 516 N N . MET A 1 72 ? -40.22400 -19.35100 12.10400 1.000 18.61013 88 MET A N 1
ATOM 517 C CA . MET A 1 72 ? -41.37400 -20.24600 12.14100 1.000 19.52339 88 MET A CA 1
ATOM 518 C C . MET A 1 72 ? -42.51400 -19.61700 12.92500 1.000 20.53404 88 MET A C 1
ATOM 519 O O . MET A 1 72 ? -43.66800 -19.65200 12.48800 1.000 22.10528 88 MET A O 1
ATOM 524 N N . LYS A 1 73 ? -42.20500 -19.02100 14.08000 1.000 21.61838 89 LYS A N 1
ATOM 525 C CA . LYS A 1 73 ? -43.24600 -18.38000 14.88200 1.000 22.54481 89 LYS A CA 1
ATOM 526 C C . LYS A 1 73 ? -43.90700 -17.23200 14.12500 1.000 23.33701 89 LYS A C 1
ATOM 527 O O . LYS A 1 73 ? -45.13300 -17.07900 14.17100 1.000 24.45556 89 LYS A O 1
ATOM 533 N N . LEU A 1 74 ? -43.11400 -16.42300 13.40700 1.000 22.43953 90 LEU A N 1
ATOM 534 C CA . LEU A 1 74 ? -43.69500 -15.35300 12.59100 1.000 22.44216 90 LEU A CA 1
ATOM 535 C C . LEU A 1 74 ? -44.65400 -15.90200 11.54400 1.000 22.17108 90 LEU A C 1
ATOM 536 O O . LEU A 1 74 ? -45.60900 -15.21900 11.14600 1.000 24.12395 90 LEU A O 1
ATOM 541 N N A ARG A 1 75 ? -44.41500 -17.12100 11.06400 0.620 21.63154 91 ARG A N 1
ATOM 542 N N B ARG A 1 75 ? -44.41000 -17.13000 11.10800 0.380 23.39754 91 ARG A N 1
ATOM 543 C CA A ARG A 1 75 ? -45.27300 -17.74300 10.06500 0.620 20.09715 91 ARG A CA 1
ATOM 544 C CA B ARG A 1 75 ? -45.17200 -17.83300 10.09700 0.380 23.92392 91 ARG A CA 1
ATOM 545 C C A ARG A 1 75 ? -46.46200 -18.47500 10.67300 0.620 22.10002 91 ARG A C 1
ATOM 546 C C B ARG A 1 75 ? -46.36400 -18.58100 10.68200 0.380 23.74232 91 ARG A C 1
ATOM 547 O O A ARG A 1 75 ? -47.28500 -19.02100 9.92800 0.620 24.57663 91 ARG A O 1
ATOM 548 O O B ARG A 1 75 ? -47.09500 -19.24000 9.93400 0.380 25.20039 91 ARG A O 1
ATOM 563 N N . GLY A 1 76 ? -46.57800 -18.49200 11.99500 1.000 22.68430 92 GLY A N 1
ATOM 564 C CA . GLY A 1 76 ? -47.65100 -19.20000 12.65900 1.000 23.15804 92 GLY A CA 1
ATOM 565 C C . GLY A 1 76 ? -47.33400 -20.62900 13.02600 1.000 22.98697 92 GLY A C 1
ATOM 566 O O . GLY A 1 76 ? -48.24400 -21.37400 13.41100 1.000 25.22671 92 GLY A O 1
ATOM 567 N N . VAL A 1 77 ? -46.07500 -21.03300 12.92600 1.000 23.80022 93 VAL A N 1
ATOM 568 C CA . VAL A 1 77 ? -45.64800 -22.40500 13.16900 1.000 24.08183 93 VAL A CA 1
ATOM 569 C C . VAL A 1 77 ? -44.96800 -22.44300 14.53400 1.000 23.54230 93 VAL A C 1
ATOM 570 O O . VAL A 1 77 ? -43.86600 -21.91200 14.70400 1.000 24.91615 93 VAL A O 1
ATOM 574 N N . ALA A 1 78 ? -45.61800 -23.06800 15.51100 1.000 23.40017 94 ALA A N 1
ATOM 575 C CA . ALA A 1 78 ? -44.99600 -23.28200 16.80700 1.000 23.75811 94 ALA A CA 1
ATOM 576 C C . ALA A 1 78 ? -43.96700 -24.40100 16.68600 1.000 24.62927 94 ALA A C 1
ATOM 577 O O . ALA A 1 78 ? -44.00700 -25.18300 15.73500 1.000 24.99773 94 ALA A O 1
ATOM 579 N N . PRO A 1 79 ? -43.02400 -24.49100 17.63100 1.000 24.77402 95 PRO A N 1
ATOM 580 C CA . PRO A 1 79 ? -42.00900 -25.55800 17.53900 1.000 25.75572 95 PRO A CA 1
ATOM 581 C C . PRO A 1 79 ? -42.59400 -26.94800 17.31800 1.000 25.29777 95 PRO A C 1
ATOM 582 O O . PRO A 1 79 ? -42.13600 -27.66500 16.41800 1.000 26.44791 95 PRO A O 1
ATOM 586 N N . GLN A 1 80 ? -43.63000 -27.32900 18.07200 1.000 27.06640 96 GLN A N 1
ATOM 587 C CA . GLN A 1 80 ? -44.18600 -28.67300 17.94100 1.000 27.90861 96 GLN A CA 1
ATOM 588 C C . GLN A 1 80 ? -44.93400 -28.88400 16.62900 1.000 27.40329 96 GLN A C 1
ATOM 589 O O . GLN A 1 80 ? -45.26400 -30.03000 16.30200 1.000 28.94294 96 GLN A O 1
ATOM 595 N N . ASP A 1 81 ? -45.18600 -27.81900 15.86600 1.000 24.52662 97 ASP A N 1
ATOM 596 C CA . ASP A 1 81 ? -45.82100 -27.93300 14.56100 1.000 25.02668 97 ASP A CA 1
ATOM 597 C C . ASP A 1 81 ? -44.85300 -28.36600 13.46900 1.000 22.29741 97 ASP A C 1
ATOM 598 O O . ASP A 1 81 ? -45.30400 -28.70200 12.36800 1.000 22.79221 97 ASP A O 1
ATOM 603 N N . LEU A 1 82 ? -43.54300 -28.33900 13.72100 1.000 21.33150 98 LEU A N 1
ATOM 604 C CA . LEU A 1 82 ? -42.57500 -28.80700 12.73200 1.000 19.73395 98 LEU A CA 1
ATOM 605 C C . LEU A 1 82 ? -42.56700 -30.33100 12.75700 1.000 19.68131 98 LEU A C 1
ATOM 606 O O . LEU A 1 82 ? -42.17200 -30.94300 13.75700 1.000 21.18412 98 LEU A O 1
ATOM 611 N N . ARG A 1 83 ? -42.99100 -30.94600 11.65300 1.000 19.09439 99 ARG A N 1
ATOM 612 C CA . ARG A 1 83 ? -43.14400 -32.39200 11.59200 1.000 19.39706 99 ARG A CA 1
ATOM 613 C C . ARG A 1 83 ? -41.92300 -33.08500 11.01800 1.000 18.58907 99 ARG A C 1
ATOM 614 O O . ARG A 1 83 ? -41.60300 -34.20600 11.43100 1.000 20.92356 99 ARG A O 1
ATOM 622 N N . LEU A 1 84 ? -41.23800 -32.45000 10.07200 1.000 17.96794 100 LEU A N 1
ATOM 623 C CA . LEU A 1 84 ? -40.28600 -33.16700 9.24200 1.000 17.71002 100 LEU A CA 1
ATOM 624 C C . LEU A 1 84 ? -39.15900 -32.23700 8.82800 1.000 17.69686 100 LEU A C 1
ATOM 625 O O . LEU A 1 84 ? -39.39900 -31.07700 8.47900 1.000 18.69961 100 LEU A O 1
ATOM 630 N N . ILE A 1 85 ? -37.93200 -32.75500 8.88300 1.000 16.56514 101 ILE A N 1
ATOM 631 C CA . ILE A 1 85 ? -36.74900 -32.08200 8.36600 1.000 17.28365 101 ILE A CA 1
ATOM 632 C C . ILE A 1 85 ? -36.19100 -32.92200 7.22800 1.000 16.40197 101 ILE A C 1
ATOM 633 O O . ILE A 1 85 ? -35.97500 -34.13200 7.39400 1.000 17.14679 101 ILE A O 1
ATOM 638 N N . LEU A 1 86 ? -35.99100 -32.28900 6.07400 1.000 16.43881 102 LEU A N 1
ATOM 639 C CA . LEU A 1 86 ? -35.32600 -32.86800 4.91900 1.000 15.86506 102 LEU A CA 1
ATOM 640 C C . LEU A 1 86 ? -34.04400 -32.08500 4.66900 1.000 15.29394 102 LEU A C 1
ATOM 641 O O . LEU A 1 86 ? -33.91000 -30.93000 5.09000 1.000 16.75990 102 LEU A O 1
ATOM 646 N N . LEU A 1 87 ? -33.09600 -32.71300 3.97400 1.000 15.75189 103 LEU A N 1
ATOM 647 C CA . LEU A 1 87 ? -31.78700 -32.10800 3.76300 1.000 16.20457 103 LEU A CA 1
ATOM 648 C C . LEU A 1 87 ? -31.35200 -32.22800 2.31100 1.000 15.92033 103 LEU A C 1
ATOM 649 O O . LEU A 1 87 ? -31.62100 -33.23200 1.64300 1.000 17.38630 103 LEU A O 1
ATOM 654 N N . SER A 1 88 ? -30.65100 -31.19000 1.84400 1.000 15.79926 104 SER A N 1
ATOM 655 C CA . SER A 1 88 ? -29.90900 -31.28300 0.59300 1.000 16.60199 104 SER A CA 1
ATOM 656 C C . SER A 1 88 ? -28.66800 -32.15000 0.78300 1.000 16.89413 104 SER A C 1
ATOM 657 O O . SER A 1 88 ? -28.51600 -33.19900 0.14200 1.000 17.63369 104 SER A O 1
ATOM 660 N N . HIS A 1 89 ? -27.76900 -31.73300 1.67500 1.000 16.72306 105 HIS A N 1
ATOM 661 C CA . HIS A 1 89 ? -26.62300 -32.55400 2.04700 1.000 16.16773 105 HIS A CA 1
ATOM 662 C C . HIS A 1 89 ? -26.17700 -32.21200 3.46200 1.000 16.12562 105 HIS A C 1
ATOM 663 O O . HIS A 1 89 ? -26.41900 -31.11000 3.96200 1.000 17.88372 105 HIS A O 1
ATOM 670 N N . ALA A 1 90 ? -25.48400 -33.16000 4.08900 1.000 16.42565 106 ALA A N 1
ATOM 671 C CA . ALA A 1 90 ? -25.17900 -33.07300 5.52100 1.000 16.56514 106 ALA A CA 1
ATOM 672 C C . ALA A 1 90 ? -23.82400 -32.42500 5.81600 1.000 16.63357 106 ALA A C 1
ATOM 673 O O . ALA A 1 90 ? -23.00700 -32.95400 6.57700 1.000 17.82582 106 ALA A O 1
ATOM 675 N N . HIS A 1 91 ? -23.57500 -31.25800 5.22500 1.000 16.55988 107 HIS A N 1
ATOM 676 C CA . HIS A 1 91 ? -22.45400 -30.42800 5.63800 1.000 16.98098 107 HIS A CA 1
ATOM 677 C C . HIS A 1 91 ? -22.91300 -29.42600 6.69200 1.000 15.89138 107 HIS A C 1
ATOM 678 O O . HIS A 1 91 ? -24.10200 -29.11700 6.81000 1.000 17.46262 107 HIS A O 1
ATOM 685 N N . ALA A 1 92 ? -21.94100 -28.89500 7.44200 1.000 15.77031 108 ALA A N 1
ATOM 686 C CA . ALA A 1 92 ? -22.24700 -28.07600 8.61500 1.000 17.13627 108 ALA A CA 1
ATOM 687 C C . ALA A 1 92 ? -23.04300 -26.82200 8.27500 1.000 18.32588 108 ALA A C 1
ATOM 688 O O . ALA A 1 92 ? -23.77900 -26.30700 9.13100 1.000 16.66779 108 ALA A O 1
ATOM 690 N N . ASP A 1 93 ? -22.89400 -26.29700 7.05800 1.000 17.33103 109 ASP A N 1
ATOM 691 C CA . ASP A 1 93 ? -23.58700 -25.07300 6.67000 1.000 16.77306 109 ASP A CA 1
ATOM 692 C C . ASP A 1 93 ? -24.99000 -25.32100 6.12000 1.000 16.35986 109 ASP A C 1
ATOM 693 O O . ASP A 1 93 ? -25.65900 -24.35800 5.7190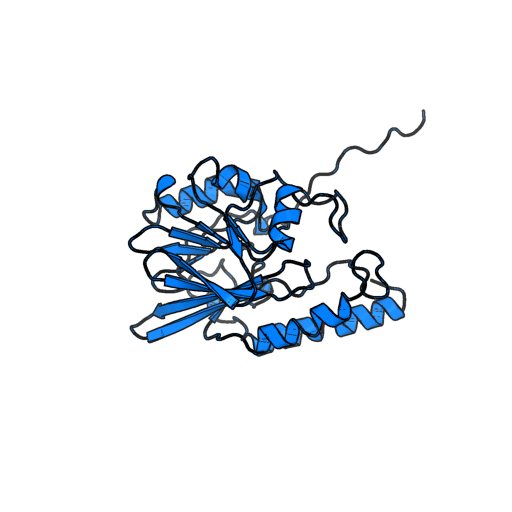0 1.000 17.82319 109 ASP A O 1
ATOM 698 N N . HIS A 1 94 ? -25.46900 -26.57700 6.13200 1.000 16.44408 110 HIS A N 1
ATOM 699 C CA . HIS A 1 94 ? -26.83500 -26.89600 5.71600 1.000 17.13627 110 HIS A CA 1
ATOM 700 C C . HIS A 1 94 ? -27.58300 -27.73800 6.73500 1.000 16.83360 110 HIS A C 1
ATOM 701 O O . HIS A 1 94 ? -28.78700 -27.53800 6.92300 1.000 18.10480 110 HIS A O 1
ATOM 708 N N . ALA A 1 95 ? -26.89500 -28.65200 7.41300 1.000 17.54158 111 ALA A N 1
ATOM 709 C CA . ALA A 1 95 ? -27.48200 -29.50200 8.43600 1.000 17.31523 111 ALA A CA 1
ATOM 710 C C . ALA A 1 95 ? -27.07100 -29.07600 9.83900 1.000 17.12311 111 ALA A C 1
ATOM 711 O O . ALA A 1 95 ? -27.39200 -29.76900 10.80700 1.000 18.37852 111 ALA A O 1
ATOM 713 N N . GLY A 1 96 ? -26.37500 -27.95300 9.96400 1.000 16.82307 112 GLY A N 1
ATOM 714 C CA . GLY A 1 96 ? -25.79600 -27.52500 11.21400 1.000 16.78622 112 GLY A CA 1
ATOM 715 C C . GLY A 1 96 ? -26.69000 -27.60700 12.43700 1.000 17.24680 112 GLY A C 1
ATOM 716 O O . GLY A 1 96 ? -26.27000 -28.11200 13.48300 1.000 17.83635 112 GLY A O 1
ATOM 717 N N . PRO A 1 97 ? -27.91600 -27.07800 12.36000 1.000 17.57053 113 PRO A N 1
ATOM 718 C CA . PRO A 1 97 ? -28.77000 -27.02400 13.55900 1.000 18.03111 113 PRO A CA 1
ATOM 719 C C . PRO A 1 97 ? -29.75500 -28.17800 13.69600 1.000 16.94150 113 PRO A C 1
ATOM 720 O O . PRO A 1 97 ? -30.63800 -28.09200 14.55100 1.000 18.32062 113 PRO A O 1
ATOM 724 N N . VAL A 1 98 ? -29.60900 -29.25000 12.91300 1.000 15.83348 114 VAL A N 1
ATOM 725 C CA . VAL A 1 98 ? -30.61000 -30.31600 12.90300 1.000 17.15206 114 VAL A CA 1
ATOM 726 C C . VAL A 1 98 ? -30.77600 -30.94900 14.28400 1.000 17.65738 114 VAL A C 1
ATOM 727 O O . VAL A 1 98 ? -31.90300 -31.18200 14.73800 1.000 17.30207 114 VAL A O 1
ATOM 731 N N . ALA A 1 99 ? -29.66700 -31.28400 14.95600 1.000 17.49947 115 ALA A N 1
ATOM 732 C CA . ALA A 1 99 ? -29.78400 -31.93300 16.26200 1.000 16.96256 115 ALA A CA 1
ATOM 733 C C . ALA A 1 99 ? -30.57900 -31.06600 17.22900 1.000 17.78371 115 ALA A C 1
ATOM 734 O O . ALA A 1 99 ? -31.48500 -31.55100 17.92100 1.000 17.79424 115 ALA A O 1
ATOM 736 N N . GLU A 1 100 ? -30.25700 -29.77000 17.27700 1.000 17.56790 116 GLU A N 1
ATOM 737 C CA . GLU A 1 100 ? -30.96100 -28.86400 18.17800 1.000 17.58106 116 GLU A CA 1
ATOM 738 C C . GLU A 1 100 ? -32.42400 -28.72300 17.78400 1.000 17.54947 116 GLU A C 1
ATOM 739 O O . GLU A 1 100 ? -33.30900 -28.71600 18.65200 1.000 18.88384 116 GLU A O 1
ATOM 745 N N . LEU A 1 101 ? -32.70000 -28.60200 16.48200 1.000 16.91255 117 LEU A N 1
ATOM 746 C CA . LEU A 1 101 ? -34.08800 -28.48900 16.04500 1.000 18.03374 117 LEU A CA 1
ATOM 747 C C . LEU A 1 101 ? -34.89800 -29.71400 16.44400 1.000 18.07585 117 LEU A C 1
ATOM 748 O O . LEU A 1 101 ? -36.04600 -29.58300 16.88800 1.000 19.41812 117 LEU A O 1
ATOM 753 N N . LYS A 1 102 ? -34.32300 -30.91400 16.28300 1.000 17.71528 118 LYS A N 1
ATOM 754 C CA . LYS A 1 102 ? -35.03100 -32.12200 16.69500 1.000 18.21534 118 LYS A CA 1
ATOM 755 C C . LYS A 1 102 ? -35.38500 -32.06700 18.17100 1.000 19.88923 118 LYS A C 1
ATOM 756 O O . LYS A 1 102 ? -36.51400 -32.39200 18.55700 1.000 21.11306 118 LYS A O 1
ATOM 762 N N A ARG A 1 103 ? -34.43000 -31.65100 19.01300 0.600 18.24956 119 ARG A N 1
ATOM 763 N N B ARG A 1 103 ? -34.43800 -31.65100 19.01600 0.400 18.98122 119 ARG A N 1
ATOM 764 C CA A ARG A 1 103 ? -34.67900 -31.62000 20.45200 0.600 19.65762 119 ARG A CA 1
ATOM 765 C CA B ARG A 1 103 ? -34.70500 -31.63400 20.45100 0.400 19.97608 119 ARG A CA 1
ATOM 766 C C A ARG A 1 103 ? -35.75000 -30.60100 20.81500 0.600 20.43666 119 ARG A C 1
ATOM 767 C C B ARG A 1 103 ? -35.75900 -30.60000 20.81800 0.400 20.41034 119 ARG A C 1
ATOM 768 O O A ARG A 1 103 ? -36.52600 -30.82500 21.75100 0.600 22.98433 119 ARG A O 1
ATOM 769 O O B ARG A 1 103 ? -36.53300 -30.81300 21.75800 0.400 22.27109 119 ARG A O 1
ATOM 784 N N . ARG A 1 104 ? -35.81100 -29.48500 20.09500 1.000 19.18651 120 ARG A N 1
ATOM 785 C CA . ARG A 1 104 ? -36.71700 -28.40000 20.44100 1.000 19.51813 120 ARG A CA 1
ATOM 786 C C . ARG A 1 104 ? -38.08200 -28.50200 19.77600 1.000 19.76816 120 ARG A C 1
ATOM 787 O O . ARG A 1 104 ? -39.00700 -27.80700 20.21100 1.000 23.96077 120 ARG A O 1
ATOM 795 N N . THR A 1 105 ? -38.24500 -29.36100 18.76300 1.000 19.48392 121 THR A N 1
ATOM 796 C CA . THR A 1 105 ? -39.49600 -29.43800 18.02000 1.000 19.53129 121 THR A CA 1
ATOM 797 C C . THR A 1 105 ? -40.14000 -30.81400 18.03000 1.000 20.74459 121 THR A C 1
ATOM 798 O O . THR A 1 105 ? -41.35200 -30.90900 17.80500 1.000 22.76852 121 THR A O 1
ATOM 802 N N . GLY A 1 106 ? -39.37600 -31.87800 18.24000 1.000 19.91818 122 GLY A N 1
ATOM 803 C CA . GLY A 1 106 ? -39.91700 -33.20200 18.03600 1.000 21.69207 122 GLY A CA 1
ATOM 804 C C . GLY A 1 106 ? -40.05400 -33.62300 16.58600 1.000 22.91591 122 GLY A C 1
ATOM 805 O O . GLY A 1 106 ? -40.60800 -34.69900 16.32300 1.000 24.68191 122 GLY A O 1
ATOM 806 N N . ALA A 1 107 ? -39.58100 -32.81300 15.63800 1.000 21.14990 123 ALA A N 1
ATOM 807 C CA . ALA A 1 107 ? -39.58200 -33.21200 14.23700 1.000 20.31559 123 ALA A CA 1
ATOM 808 C C . ALA A 1 107 ? -38.75000 -34.47500 14.03900 1.000 18.98386 123 ALA A C 1
ATOM 809 O O . ALA A 1 107 ? -37.83200 -34.77300 14.81200 1.000 22.75536 123 ALA A O 1
ATOM 811 N N A HIS A 1 108 ? -39.09600 -35.22900 13.00200 0.570 17.58895 124 HIS A N 1
ATOM 812 N N B HIS A 1 108 ? -39.06600 -35.21900 12.98600 0.430 19.22862 124 HIS A N 1
ATOM 813 C CA A HIS A 1 108 ? -38.29200 -36.34400 12.52600 0.570 17.60474 124 HIS A CA 1
ATOM 814 C CA B HIS A 1 108 ? -38.23200 -36.33600 12.57600 0.430 20.46561 124 HIS A CA 1
ATOM 815 C C A HIS A 1 108 ? -37.45200 -35.88700 11.33700 0.570 16.94150 124 HIS A C 1
ATOM 816 C C B HIS A 1 108 ? -37.54700 -36.02700 11.25200 0.430 18.93911 124 HIS A C 1
ATOM 817 O O A HIS A 1 108 ? -37.75700 -34.88700 10.68300 0.570 17.24680 124 HIS A O 1
ATOM 818 O O B HIS A 1 108 ? -38.05700 -35.26200 10.42800 0.430 20.24980 124 HIS A O 1
ATOM 831 N N . VAL A 1 109 ? -36.37600 -36.62500 11.07100 1.000 17.47315 125 VAL A N 1
ATOM 832 C CA . VAL A 1 109 ? -35.52100 -36.39400 9.90600 1.000 17.56790 125 VAL A CA 1
ATOM 833 C C . VAL A 1 109 ? -35.68400 -37.56300 8.94800 1.000 17.58632 125 VAL A C 1
ATOM 834 O O . VAL A 1 109 ? -35.60600 -38.72200 9.36200 1.000 19.39443 125 VAL A O 1
ATOM 838 N N . ALA A 1 110 ? -35.89300 -37.26500 7.66700 1.000 16.79675 126 ALA A N 1
ATOM 839 C CA . ALA A 1 110 ? -35.89000 -38.27200 6.61600 1.000 17.34155 126 ALA A CA 1
ATOM 840 C C . ALA A 1 110 ? -34.73000 -37.97800 5.67700 1.000 16.73885 126 ALA A C 1
ATOM 841 O O . ALA A 1 110 ? -34.57300 -36.84100 5.22300 1.000 18.49959 126 ALA A O 1
ATOM 843 N N . ALA A 1 111 ? -33.91400 -38.99200 5.39500 1.000 17.06520 127 ALA A N 1
ATOM 844 C CA . ALA A 1 111 ? -32.74500 -38.78400 4.55200 1.000 16.74674 127 ALA A CA 1
ATOM 845 C C . ALA A 1 111 ? -32.31400 -40.12200 3.98000 1.000 15.75715 127 ALA A C 1
ATOM 846 O O . ALA A 1 111 ? -32.70600 -41.18000 4.47600 1.000 16.62305 127 ALA A O 1
ATOM 848 N N . ASN A 1 112 ? -31.50100 -40.06600 2.92300 1.000 16.40460 128 ASN A N 1
ATOM 849 C CA . ASN A 1 112 ? -30.95800 -41.30900 2.40100 1.000 16.02034 128 ASN A CA 1
ATOM 850 C C . ASN A 1 112 ? -29.85300 -41.84500 3.31400 1.000 15.87296 128 ASN A C 1
ATOM 851 O O . ASN A 1 112 ? -29.39100 -41.18000 4.25100 1.000 15.80979 128 ASN A O 1
ATOM 856 N N . ALA A 1 113 ? -29.43800 -43.08300 3.03700 1.000 16.25721 129 ALA A N 1
ATOM 857 C CA . ALA A 1 113 ? -28.47400 -43.75200 3.91100 1.000 16.20194 129 ALA A CA 1
ATOM 858 C C . ALA A 1 113 ? -27.14900 -42.99800 3.97500 1.000 16.02297 129 ALA A C 1
ATOM 859 O O . ALA A 1 113 ? -26.54800 -42.87800 5.05000 1.000 16.04666 129 ALA A O 1
ATOM 861 N N . GLU A 1 114 ? -26.67000 -42.49300 2.83800 1.000 16.51777 130 GLU A N 1
ATOM 862 C CA . GLU A 1 114 ? -25.41600 -41.74600 2.85100 1.000 16.83360 130 GLU A CA 1
ATOM 863 C C . GLU A 1 114 ? -25.53300 -40.49800 3.71500 1.000 17.81793 130 GLU A C 1
ATOM 864 O O . GLU A 1 114 ? -24.64400 -40.20100 4.52500 1.000 17.92320 130 GLU A O 1
ATOM 870 N N . THR A 1 115 ? -26.62400 -39.74700 3.55300 1.000 16.33880 131 THR A N 1
ATOM 871 C CA . THR A 1 115 ? -26.80000 -38.55300 4.37100 1.000 15.50712 131 THR A CA 1
ATOM 872 C C . THR A 1 115 ? -26.95300 -38.92500 5.84300 1.000 16.40723 131 THR A C 1
ATOM 873 O O . THR A 1 115 ? -26.38000 -38.26700 6.71600 1.000 17.11784 131 THR A O 1
ATOM 877 N N . ALA A 1 116 ? -27.68800 -40.00500 6.13000 1.000 15.94665 132 ALA A N 1
ATOM 878 C CA . ALA A 1 116 ? -27.85600 -40.44500 7.51200 1.000 16.16246 132 ALA A CA 1
ATOM 879 C C . ALA A 1 116 ? -26.51600 -40.75100 8.17700 1.000 16.85992 132 ALA A C 1
ATOM 880 O O . ALA A 1 116 ? -26.28600 -40.36100 9.32700 1.000 17.14942 132 ALA A O 1
ATOM 882 N N . VAL A 1 117 ? -25.61900 -41.45600 7.48100 1.000 16.56778 133 VAL A N 1
ATOM 883 C CA . VAL A 1 117 ? -24.35900 -41.82200 8.13200 1.000 17.62580 133 VAL A CA 1
ATOM 884 C C . VAL A 1 117 ? -23.48800 -40.59300 8.36500 1.000 17.82056 133 VAL A C 1
ATOM 885 O O . VAL A 1 117 ? -22.82000 -40.48400 9.39900 1.000 19.06808 133 VAL A O 1
ATOM 889 N N . LEU A 1 118 ? -23.49100 -39.63800 7.42500 1.000 17.80213 134 LEU A N 1
ATOM 890 C CA . LEU A 1 118 ? -22.68600 -38.43400 7.61100 1.000 17.74686 134 LEU A CA 1
ATOM 891 C C . LEU A 1 118 ? -23.26300 -37.56900 8.72700 1.000 17.05731 134 LEU A C 1
ATOM 892 O O . LEU A 1 118 ? -22.52000 -37.03700 9.56600 1.000 17.73897 134 LEU A O 1
ATOM 897 N N . LEU A 1 119 ? -24.59100 -37.44000 8.76300 1.000 16.15194 135 LEU A N 1
ATOM 898 C CA . LEU A 1 119 ? -25.26400 -36.69000 9.82100 1.000 16.57830 135 LEU A CA 1
ATOM 899 C C . LEU A 1 119 ? -24.96200 -37.28000 11.19400 1.000 16.41249 135 LEU A C 1
ATOM 900 O O . LEU A 1 119 ? -24.72700 -36.54200 12.16100 1.000 17.53368 135 LEU A O 1
ATOM 905 N N . ALA A 1 120 ? -24.98200 -38.61000 11.30500 1.000 16.95203 136 ALA A N 1
ATOM 906 C CA . ALA A 1 120 ? -24.70700 -39.25000 12.58600 1.000 18.74172 136 ALA A CA 1
ATOM 907 C C . ALA A 1 120 ? -23.26000 -39.07100 13.02400 1.000 21.04200 136 ALA A C 1
ATOM 908 O O . ALA A 1 120 ? -22.97700 -39.18600 14.22300 1.000 24.31871 136 ALA A O 1
ATOM 910 N N . ARG A 1 121 ? -22.34500 -38.79400 12.08800 1.000 20.11820 137 ARG A N 1
ATOM 911 C CA . ARG A 1 121 ? -20.96300 -38.43200 12.39800 1.000 22.90275 137 ARG A CA 1
ATOM 912 C C . ARG A 1 121 ? -20.79400 -36.95300 12.69000 1.000 20.98936 137 ARG A C 1
ATOM 913 O O . ARG A 1 121 ? -19.66600 -36.52200 12.93700 1.000 19.99713 137 ARG A O 1
ATOM 921 N N . GLY A 1 122 ? -21.85600 -36.15300 12.59300 1.000 18.09164 138 GLY A N 1
ATOM 922 C CA . GLY A 1 122 ? -21.68200 -34.71800 12.73400 1.000 18.01269 138 GLY A CA 1
ATOM 923 C C . GLY A 1 122 ? -20.76900 -34.12600 11.68200 1.000 17.19417 138 GLY A C 1
ATOM 924 O O . GLY A 1 122 ? -20.07600 -33.13800 11.95000 1.000 17.72318 138 GLY A O 1
ATOM 925 N N . GLY A 1 123 ? -20.73400 -34.71800 10.49000 1.000 17.82056 139 GLY A N 1
ATOM 926 C CA . GLY A 1 123 ? -19.87200 -34.23900 9.43700 1.000 19.03123 139 GLY A CA 1
ATOM 927 C C . GLY A 1 123 ? -18.41000 -34.58800 9.59300 1.000 18.05480 139 GLY A C 1
ATOM 928 O O . GLY A 1 123 ? -17.60900 -34.20000 8.73500 1.000 18.71803 139 GLY A O 1
ATOM 929 N N . SER A 1 124 ? -18.03200 -35.30100 10.65600 1.000 19.03386 140 SER A N 1
ATOM 930 C CA . SER A 1 124 ? -16.64000 -35.68900 10.82200 1.000 20.09978 140 SER A CA 1
ATOM 931 C C . SER A 1 124 ? -16.28700 -36.79400 9.82900 1.000 18.31535 140 SER A C 1
ATOM 932 O O . SER A 1 124 ? -17.15600 -37.40600 9.20800 1.000 18.73909 140 SER A O 1
ATOM 935 N N . ASN A 1 125 ? -14.98500 -37.03700 9.67600 1.000 18.64171 141 ASN A N 1
ATOM 936 C CA . ASN A 1 125 ? -14.47800 -38.01400 8.70400 1.000 19.12861 141 ASN A CA 1
ATOM 937 C C . ASN A 1 125 ? -15.10700 -37.80600 7.32200 1.000 18.33115 141 ASN A C 1
ATOM 938 O O . ASN A 1 125 ? -15.46000 -38.75700 6.61300 1.000 19.39443 141 ASN A O 1
ATOM 943 N N . ASP A 1 126 ? -15.24600 -36.53800 6.93800 1.000 18.00479 142 ASP A N 1
ATOM 944 C CA . ASP A 1 126 ? -15.72900 -36.20100 5.60800 1.000 18.33904 142 ASP A CA 1
ATOM 945 C C . ASP A 1 126 ? -14.73600 -36.69500 4.56100 1.000 18.22324 142 ASP A C 1
ATOM 946 O O . ASP A 1 126 ? -13.52100 -36.68300 4.78500 1.000 19.44180 142 ASP A O 1
ATOM 951 N N . LEU A 1 127 ? -15.25700 -37.13800 3.40800 1.000 17.13363 143 LEU A N 1
ATOM 952 C CA . LEU A 1 127 ? -14.39900 -37.70800 2.36800 1.000 17.67844 143 LEU A CA 1
ATOM 953 C C . LEU A 1 127 ? -13.32300 -36.73100 1.91600 1.000 18.98122 143 LEU A C 1
ATOM 954 O O . LEU A 1 127 ? -12.23400 -37.15600 1.50900 1.000 22.33689 143 LEU A O 1
ATOM 959 N N . HIS A 1 128 ? -13.60900 -35.43300 1.97200 1.000 18.37062 144 HIS A N 1
ATOM 960 C CA . HIS A 1 128 ? -12.69900 -34.39400 1.50800 1.000 18.59960 144 HIS A CA 1
ATOM 961 C C . HIS A 1 128 ? -12.23000 -33.45000 2.60500 1.000 20.87356 144 HIS A C 1
ATOM 962 O O . HIS A 1 128 ? -11.09800 -32.96300 2.53700 1.000 24.00551 144 HIS A O 1
ATOM 969 N N . PHE A 1 129 ? -13.06900 -33.16200 3.59700 1.000 20.15505 145 PHE A N 1
ATOM 970 C CA . PHE A 1 129 ? -12.74800 -32.18200 4.62500 1.000 20.84197 145 PHE A CA 1
ATOM 971 C C . PHE A 1 129 ? -12.15800 -32.80900 5.88300 1.000 20.62353 145 PHE A C 1
ATOM 972 O O . PHE A 1 129 ? -11.72800 -32.07000 6.77300 1.000 22.44480 145 PHE A O 1
ATOM 980 N N . GLY A 1 130 ? -12.17600 -34.13500 6.01100 1.000 19.30231 146 GLY A N 1
ATOM 981 C CA . GLY A 1 130 ? -11.73800 -34.74500 7.26000 1.000 19.47865 146 GLY A CA 1
ATOM 982 C C . GLY A 1 130 ? -12.61400 -34.30100 8.41500 1.000 18.94964 146 GLY A C 1
ATOM 983 O O . GLY A 1 130 ? -13.84500 -34.41300 8.36300 1.000 19.63920 146 GLY A O 1
ATOM 984 N N . ASP A 1 131 ? -11.97900 -33.79200 9.47900 1.000 20.98673 147 ASP A N 1
ATOM 985 C CA . ASP A 1 131 ? -12.67500 -33.31300 10.67000 1.000 21.02094 147 ASP A CA 1
ATOM 986 C C . ASP A 1 131 ? -12.74100 -31.79100 10.74200 1.000 21.84736 147 ASP A C 1
ATOM 987 O O . ASP A 1 131 ? -13.03500 -31.23500 11.80800 1.000 23.42123 147 ASP A O 1
ATOM 992 N N . GLY A 1 132 ? -12.47400 -31.10200 9.63500 1.000 21.35256 148 GLY A N 1
ATOM 993 C CA . GLY A 1 132 ? -12.38000 -29.65300 9.68200 1.000 23.21594 148 GLY A CA 1
ATOM 994 C C . GLY A 1 132 ? -13.69900 -28.91400 9.76400 1.000 22.69746 148 GLY A C 1
ATOM 995 O O . GLY A 1 132 ? -13.71900 -27.76600 10.21500 1.000 24.87667 148 GLY A O 1
ATOM 996 N N . ILE A 1 133 ? -14.79800 -29.52700 9.33000 1.000 21.75524 149 ILE A N 1
ATOM 997 C CA . ILE A 1 133 ? -16.08500 -28.85000 9.19800 1.000 22.92380 149 ILE A CA 1
ATOM 998 C C . ILE A 1 133 ? -17.13500 -29.76900 9.80400 1.000 22.02633 149 ILE A C 1
ATOM 999 O O . ILE A 1 133 ? -17.62100 -30.69000 9.13900 1.000 23.17909 149 ILE A O 1
ATOM 1004 N N . THR A 1 134 ? -17.46300 -29.54900 11.07500 1.000 21.84209 150 THR A N 1
ATOM 1005 C CA . THR A 1 134 ? -18.30600 -30.46500 11.82800 1.000 22.16845 150 THR A CA 1
ATOM 1006 C C . THR A 1 134 ? -19.41200 -29.71200 12.56100 1.000 21.48152 150 THR A C 1
ATOM 1007 O O . THR A 1 134 ? -19.43200 -28.47600 12.62600 1.000 24.21080 150 THR A O 1
ATOM 1011 N N . TYR A 1 135 ? -20.33900 -30.48200 13.12100 1.000 19.42075 151 TYR A N 1
ATOM 1012 C CA . TYR A 1 135 ? -21.53700 -29.93900 13.74900 1.000 19.43128 151 TYR A CA 1
ATOM 1013 C C . TYR A 1 135 ? -22.11000 -31.02000 14.65900 1.000 18.50748 151 TYR A C 1
ATOM 1014 O O . TYR A 1 135 ? -21.67000 -32.17800 14.61500 1.000 20.20505 151 TYR A O 1
ATOM 1023 N N . PRO A 1 136 ? -23.07800 -30.68400 15.50900 1.000 18.46011 152 PRO A N 1
ATOM 1024 C CA . PRO A 1 136 ? -23.60900 -31.69700 16.45000 1.000 17.86530 152 PRO A CA 1
ATOM 1025 C C . PRO A 1 136 ? -24.28600 -32.83000 15.70200 1.000 18.23640 152 PRO A C 1
ATOM 1026 O O . PRO A 1 136 ? -25.12000 -32.59300 14.81400 1.000 19.93134 152 PRO A O 1
ATOM 1030 N N . PRO A 1 137 ? -23.93100 -34.07700 16.00100 1.000 18.89437 153 PRO A N 1
ATOM 1031 C CA . PRO A 1 137 ? -24.51900 -35.19800 15.26200 1.000 20.67616 153 PRO A CA 1
ATOM 1032 C C . PRO A 1 137 ? -26.00700 -35.33300 15.52800 1.000 20.36560 153 PRO A C 1
ATOM 1033 O O . PRO A 1 137 ? -26.51400 -34.97300 16.59500 1.000 21.40520 153 PRO A O 1
ATOM 1037 N N . ALA A 1 138 ? -26.71000 -35.84700 14.52300 1.000 19.62867 154 ALA A N 1
ATOM 1038 C CA . ALA A 1 138 ? -28.12900 -36.13600 14.63900 1.000 20.44719 154 ALA A CA 1
ATOM 1039 C C . ALA A 1 138 ? -28.43800 -37.43700 13.91900 1.000 21.09463 154 ALA A C 1
ATOM 1040 O O . ALA A 1 138 ? -27.73100 -37.83500 12.98700 1.000 22.32899 154 ALA A O 1
ATOM 1042 N N . SER A 1 139 ? -29.51400 -38.08600 14.35300 1.000 22.53691 155 SER A N 1
ATOM 1043 C CA . SER A 1 139 ? -29.96500 -39.33900 13.77000 1.000 23.66600 155 SER A CA 1
ATOM 1044 C C . SER A 1 139 ? -31.09100 -39.08500 12.78000 1.000 23.97130 155 SER A C 1
ATOM 1045 O O . SER A 1 139 ? -31.94200 -38.21800 12.99300 1.000 25.19776 155 SER A O 1
ATOM 1048 N N . ALA A 1 140 ? -31.08200 -39.83800 11.69100 1.000 23.68442 156 ALA A N 1
ATOM 1049 C CA . ALA A 1 140 ? -32.23200 -39.88500 10.81200 1.000 22.60797 156 ALA A CA 1
ATOM 1050 C C . ALA A 1 140 ? -33.26300 -40.82700 11.41700 1.000 23.98445 156 ALA A C 1
ATOM 1051 O O . ALA A 1 140 ? -32.92300 -41.79500 12.10600 1.000 29.46932 156 ALA A O 1
ATOM 1053 N N . ASP A 1 141 ? -34.53500 -40.51800 11.18800 1.000 19.08124 157 ASP A N 1
ATOM 1054 C CA . ASP A 1 141 ? -35.62400 -41.35000 11.67500 1.000 19.85764 157 ASP A CA 1
ATOM 1055 C C . ASP A 1 141 ? -36.26900 -42.18700 10.58600 1.000 20.74196 157 ASP A C 1
ATOM 1056 O O . ASP A 1 141 ? -36.89700 -43.20500 10.89500 1.000 23.90813 157 ASP A O 1
ATOM 1061 N N . ARG A 1 142 ? -36.10200 -41.79500 9.33000 1.000 18.92859 158 ARG A N 1
ATOM 1062 C CA . ARG A 1 142 ? -36.63400 -42.51800 8.18900 1.000 18.29430 158 ARG A CA 1
ATOM 1063 C C . ARG A 1 142 ? -35.56300 -42.48900 7.11600 1.000 17.30471 158 ARG A C 1
ATOM 1064 O O . ARG A 1 142 ? -35.03400 -41.42000 6.81200 1.000 19.56550 158 ARG A O 1
ATOM 1072 N N . ILE A 1 143 ? -35.22600 -43.65000 6.57000 1.000 17.44420 159 ILE A N 1
ATOM 1073 C CA . ILE A 1 143 ? -34.29600 -43.72600 5.45100 1.000 17.40472 159 ILE A CA 1
ATOM 1074 C C . ILE A 1 143 ? -35.11300 -43.73300 4.16900 1.000 17.24944 159 ILE A C 1
ATOM 1075 O O . ILE A 1 143 ? -36.07000 -44.50600 4.03700 1.000 18.68645 159 ILE A O 1
ATOM 1080 N N . ILE A 1 144 ? -34.74500 -42.87800 3.22500 1.000 17.31523 160 ILE A N 1
ATOM 1081 C CA . ILE A 1 144 ? -35.46200 -42.79400 1.95800 1.000 19.75237 160 ILE A CA 1
ATOM 1082 C C . ILE A 1 144 ? -34.58400 -43.27300 0.80900 1.000 17.93636 160 ILE A C 1
ATOM 1083 O O . ILE A 1 144 ? -33.34400 -43.22100 0.85900 1.000 18.15481 160 ILE A O 1
ATOM 1088 N N . MET A 1 145 ? -35.25400 -43.76200 -0.23100 1.000 17.48368 161 MET A N 1
ATOM 1089 C CA . MET A 1 145 ? -34.62700 -44.27000 -1.44100 1.000 16.42565 161 MET A CA 1
ATOM 1090 C C . MET A 1 145 ? -34.82400 -43.28500 -2.58600 1.000 16.71253 161 MET A C 1
ATOM 1091 O O . MET A 1 145 ? -35.63800 -42.36300 -2.51400 1.000 17.62843 161 MET A O 1
ATOM 1096 N N . ASP A 1 146 ? -34.07100 -43.49700 -3.66300 1.000 16.69937 162 ASP A N 1
ATOM 1097 C CA . ASP A 1 146 ? -34.13600 -42.57700 -4.79100 1.000 16.72832 162 ASP A CA 1
ATOM 1098 C C . ASP A 1 146 ? -35.52800 -42.63200 -5.41000 1.000 16.51251 162 ASP A C 1
ATOM 1099 O O . ASP A 1 146 ? -36.05500 -43.71300 -5.69800 1.000 17.66264 162 ASP A O 1
ATOM 1104 N N . GLY A 1 147 ? -36.13400 -41.45900 -5.59300 1.000 17.34418 163 GLY A N 1
ATOM 1105 C CA . GLY A 1 147 ? -37.47100 -41.38000 -6.13400 1.000 17.18890 163 GLY A CA 1
ATOM 1106 C C . GLY A 1 147 ? -38.57700 -41.55400 -5.12000 1.000 16.47303 163 GLY A C 1
ATOM 1107 O O . GLY A 1 147 ? -39.75400 -41.46300 -5.49400 1.000 19.25231 163 GLY A O 1
ATOM 1108 N N . GLU A 1 148 ? -38.24600 -41.78600 -3.84900 1.000 16.35196 164 GLU A N 1
ATOM 1109 C CA . GLU A 1 148 ? -39.27700 -42.01800 -2.85100 1.000 17.15732 164 GLU A CA 1
ATOM 1110 C C . GLU A 1 148 ? -40.00300 -40.71900 -2.52100 1.000 18.13639 164 GLU A C 1
ATOM 1111 O O . GLU A 1 148 ? -39.41300 -39.63100 -2.51200 1.000 18.02321 164 GLU A O 1
ATOM 1117 N N . VAL A 1 149 ? -41.30100 -40.85200 -2.24400 1.000 18.21797 165 VAL A N 1
ATOM 1118 C CA . VAL A 1 149 ? -42.18300 -39.72800 -1.95500 1.000 18.65750 165 VAL A CA 1
ATOM 1119 C C . VAL A 1 149 ? -42.44600 -39.67900 -0.45600 1.000 19.09703 165 VAL A C 1
ATOM 1120 O O . VAL A 1 149 ? -42.82700 -40.68700 0.15400 1.000 21.38677 165 VAL A O 1
ATOM 1124 N N . VAL A 1 150 ? -42.26400 -38.50300 0.13200 1.000 18.42326 166 VAL A N 1
ATOM 1125 C CA . VAL A 1 150 ? -42.57600 -38.24300 1.53100 1.000 19.52603 166 VAL A CA 1
ATOM 1126 C C . VAL A 1 150 ? -43.66500 -37.18000 1.55300 1.000 19.21283 166 VAL A C 1
ATOM 1127 O O . VAL A 1 150 ? -43.51700 -36.13200 0.91500 1.000 20.20769 166 VAL A O 1
ATOM 1131 N N . THR A 1 151 ? -44.75600 -37.44800 2.26900 1.000 19.98924 167 THR A N 1
ATOM 1132 C CA . THR A 1 151 ? -45.93400 -36.59000 2.22200 1.000 21.07358 167 THR A CA 1
ATOM 1133 C C . THR A 1 151 ? -46.27300 -36.05900 3.60900 1.000 22.17108 167 THR A C 1
ATOM 1134 O O . THR A 1 151 ? -46.34800 -36.82700 4.57500 1.000 22.98960 167 THR A O 1
ATOM 1138 N N . VAL A 1 152 ? -46.48000 -34.74700 3.70200 1.000 21.33150 168 VAL A N 1
ATOM 1139 C CA . VAL A 1 152 ? -46.94000 -34.09300 4.92200 1.000 20.47614 168 VAL A CA 1
ATOM 1140 C C . VAL A 1 152 ? -48.09500 -33.17800 4.55400 1.000 19.73395 168 VAL A C 1
ATOM 1141 O O . VAL A 1 152 ? -47.96500 -32.34500 3.65100 1.000 20.52878 168 VAL A O 1
ATOM 1145 N N . GLY A 1 153 ? -49.22500 -33.33600 5.24400 1.000 21.69207 169 GLY A N 1
ATOM 1146 C CA . GLY A 1 153 ? -50.37200 -32.48400 4.97600 1.000 22.84748 169 GLY A CA 1
ATOM 1147 C C . GLY A 1 153 ? -50.82300 -32.51300 3.53600 1.000 22.65008 169 GLY A C 1
ATOM 1148 O O . GLY A 1 153 ? -51.32200 -31.50500 3.02300 1.000 25.75572 169 GLY A O 1
ATOM 1149 N N . GLY A 1 154 ? -50.66400 -33.65700 2.87000 1.000 22.30267 170 GLY A N 1
ATOM 1150 C CA . GLY A 1 154 ? -51.02000 -33.80300 1.48200 1.000 24.17921 170 GLY A CA 1
ATOM 1151 C C . GLY A 1 154 ? -50.00300 -33.29600 0.48600 1.000 23.93445 170 GLY A C 1
ATOM 1152 O O . GLY A 1 154 ? -50.17700 -33.53400 -0.71700 1.000 27.59541 170 GLY A O 1
ATOM 1153 N N . ILE A 1 155 ? -48.95400 -32.60400 0.92400 1.000 21.87894 171 ILE A N 1
ATOM 1154 C CA . ILE A 1 155 ? -47.91900 -32.12500 0.01400 1.000 22.10791 171 ILE A CA 1
ATOM 1155 C C . ILE A 1 155 ? -46.86400 -33.21100 -0.12800 1.000 20.27348 171 ILE A C 1
ATOM 1156 O O . ILE A 1 155 ? -46.26600 -33.64600 0.86500 1.000 20.48930 171 ILE A O 1
ATOM 1161 N N . ALA A 1 156 ? -46.64300 -33.65300 -1.36200 1.000 20.15768 172 ALA A N 1
ATOM 1162 C CA . ALA A 1 156 ? -45.71600 -34.73700 -1.65600 1.000 18.03374 172 ALA A CA 1
ATOM 1163 C C . ALA A 1 156 ? -44.35200 -34.17800 -2.04200 1.000 18.23903 172 ALA A C 1
ATOM 1164 O O . ALA A 1 156 ? -44.24300 -33.35700 -2.96200 1.000 19.17335 172 ALA A O 1
ATOM 1166 N N . PHE A 1 157 ? -43.31600 -34.63600 -1.34500 1.000 17.66791 173 PHE A N 1
ATOM 1167 C CA . PHE A 1 157 ? -41.93100 -34.27600 -1.63400 1.000 17.24417 173 PHE A CA 1
ATOM 1168 C C . PHE A 1 157 ? -41.22100 -35.49100 -2.22200 1.000 16.45987 173 PHE A C 1
ATOM 1169 O O . PHE A 1 157 ? -41.22200 -36.56400 -1.61300 1.000 19.04176 173 PHE A O 1
ATOM 1177 N N . THR A 1 158 ? -40.61300 -35.32900 -3.39300 1.000 17.02046 174 THR A N 1
ATOM 1178 C CA . THR A 1 158 ? -39.93100 -36.43600 -4.05700 1.000 16.74411 174 THR A CA 1
ATOM 1179 C C . THR A 1 158 ? -38.42200 -36.23300 -4.00300 1.000 17.08889 174 THR A C 1
ATOM 1180 O O . THR A 1 158 ? -37.92400 -35.14400 -4.31400 1.000 17.90741 174 THR A O 1
ATOM 1184 N N . ALA A 1 159 ? -37.70700 -37.28700 -3.62000 1.000 16.99941 175 ALA A N 1
ATOM 1185 C CA . ALA A 1 159 ? -36.25500 -37.25200 -3.53500 1.000 17.14416 175 ALA A CA 1
ATOM 1186 C C . ALA A 1 159 ? -35.64100 -37.68200 -4.85800 1.000 17.26786 175 ALA A C 1
ATOM 1187 O O . ALA A 1 159 ? -36.06700 -38.67200 -5.45800 1.000 17.79687 175 ALA A O 1
ATOM 1189 N N . HIS A 1 160 ? -34.61900 -36.94700 -5.29200 1.000 17.11258 176 HIS A N 1
ATOM 1190 C CA . HIS A 1 160 ? -33.86200 -37.27400 -6.49700 1.000 17.29418 176 HIS A CA 1
ATOM 1191 C C . HIS A 1 160 ? -32.39200 -37.30200 -6.10600 1.000 16.25984 176 HIS A C 1
ATOM 1192 O O . HIS A 1 160 ? -31.80100 -36.24700 -5.85500 1.000 18.07585 176 HIS A O 1
ATOM 1199 N N . PHE A 1 161 ? -31.79200 -38.49300 -6.04300 1.000 16.11772 177 PHE A N 1
ATOM 1200 C CA . PHE A 1 161 ? -30.39500 -38.56100 -5.63000 1.000 15.98350 177 PHE A CA 1
ATOM 1201 C C . PHE A 1 161 ? -29.50200 -37.94400 -6.69700 1.000 16.67568 177 PHE A C 1
ATOM 1202 O O . PHE A 1 161 ? -29.64700 -38.21900 -7.89200 1.000 18.74435 177 PHE A O 1
ATOM 1210 N N . MET A 1 162 ? -28.55700 -37.11800 -6.25900 1.000 16.21247 178 MET A N 1
ATOM 1211 C CA . MET A 1 162 ? -27.60300 -36.47000 -7.16100 1.000 16.17036 178 MET A CA 1
ATOM 1212 C C . MET A 1 162 ? -26.23600 -36.47000 -6.49600 1.000 16.35986 178 MET A C 1
ATOM 1213 O O . MET A 1 162 ? -25.69400 -35.41700 -6.14600 1.000 16.82570 178 MET A O 1
ATOM 1218 N N . PRO A 1 163 ? -25.64100 -37.65400 -6.32900 1.000 16.82833 179 PRO A N 1
ATOM 1219 C CA . PRO A 1 163 ? -24.36300 -37.76000 -5.61800 1.000 17.45736 179 PRO A CA 1
ATOM 1220 C C . PRO A 1 163 ? -23.23900 -37.01100 -6.31400 1.000 16.70990 179 PRO A C 1
ATOM 1221 O O . PRO A 1 163 ? -23.18200 -3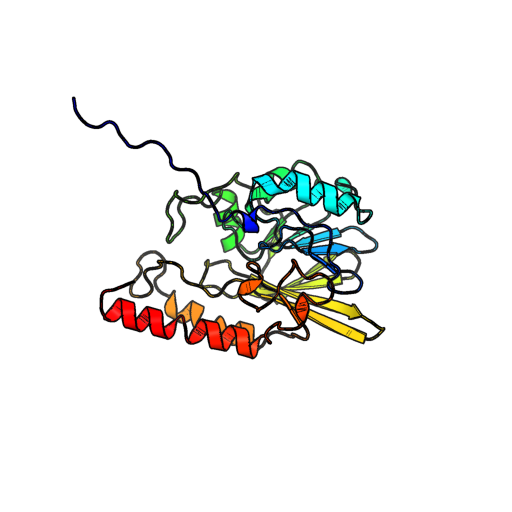6.90500 -7.54400 1.000 17.57579 179 PRO A O 1
ATOM 1225 N N . GLY A 1 164 ? -22.31300 -36.52500 -5.49900 1.000 16.59936 180 GLY A N 1
ATOM 1226 C CA . GLY A 1 164 ? -21.11900 -35.88800 -5.99800 1.000 17.61527 180 GLY A CA 1
ATOM 1227 C C . GLY A 1 164 ? -20.58000 -34.95500 -4.94300 1.000 16.56778 180 GLY A C 1
ATOM 1228 O O . GLY A 1 164 ? -19.56000 -35.23900 -4.30700 1.000 17.26260 180 GLY A O 1
ATOM 1229 N N . HIS A 1 165 ? -21.27500 -33.83700 -4.73300 1.000 16.68095 181 HIS A N 1
ATOM 1230 C CA . HIS A 1 165 ? -20.84900 -32.90500 -3.69900 1.000 15.56239 181 HIS A CA 1
ATOM 1231 C C . HIS A 1 165 ? -20.72000 -33.60300 -2.34800 1.000 17.01783 181 HIS A C 1
ATOM 1232 O O . HIS A 1 165 ? -19.73600 -33.39800 -1.62100 1.000 17.78634 181 HIS A O 1
ATOM 1239 N N . THR A 1 166 ? -21.68300 -34.44700 -2.01000 1.000 16.57567 182 THR A N 1
ATOM 1240 C CA . THR A 1 166 ? -21.54200 -35.49700 -1.01500 1.000 15.84137 182 THR A CA 1
ATOM 1241 C C . THR A 1 166 ? -22.14500 -36.75100 -1.62600 1.000 16.13878 182 THR A C 1
ATOM 1242 O O . THR A 1 166 ? -22.95600 -36.66600 -2.55700 1.000 16.17299 182 THR A O 1
ATOM 1246 N N . PRO A 1 167 ? -21.78200 -37.93400 -1.12200 1.000 16.34406 183 PRO A N 1
ATOM 1247 C CA . PRO A 1 167 ? -22.42200 -39.15500 -1.63500 1.000 16.76780 183 PRO A CA 1
ATOM 1248 C C . PRO A 1 167 ? -23.92600 -39.13900 -1.48900 1.000 17.32050 183 PRO A C 1
ATOM 1249 O O . PRO A 1 167 ? -24.62200 -39.72600 -2.32100 1.000 19.00754 183 PRO A O 1
ATOM 1253 N N . GLY A 1 168 ? -24.45200 -38.48200 -0.45800 1.000 15.79137 184 GLY A N 1
ATOM 1254 C CA . GLY A 1 168 ? -25.87600 -38.46000 -0.20800 1.000 16.07035 184 GLY A CA 1
ATOM 1255 C C . GLY A 1 168 ? -26.61200 -37.24700 -0.72800 1.000 16.22826 184 GLY A C 1
ATOM 1256 O O . GLY A 1 168 ? -27.78800 -37.06900 -0.39400 1.000 17.04415 184 GLY A O 1
ATOM 1257 N N . SER A 1 169 ? -25.97200 -36.42000 -1.54600 1.000 15.96244 185 SER A N 1
ATOM 1258 C CA . SER A 1 169 ? -26.60400 -35.21000 -2.05700 1.000 15.77031 185 SER A CA 1
ATOM 1259 C C . SER A 1 169 ? -27.93100 -35.52900 -2.73700 1.000 15.93875 185 SER A C 1
ATOM 1260 O O . SER A 1 169 ? -28.02500 -36.46600 -3.53600 1.000 16.75727 185 SER A O 1
ATOM 1263 N N . THR A 1 170 ? -28.96300 -34.74900 -2.39700 1.000 16.46513 186 THR A N 1
ATOM 1264 C CA . THR A 1 170 ? -30.32700 -35.01500 -2.83800 1.000 16.41776 186 THR A CA 1
ATOM 1265 C C . THR A 1 170 ? -30.97100 -33.71500 -3.30100 1.000 15.96770 186 THR A C 1
ATOM 1266 O O . THR A 1 170 ? -30.79500 -32.67000 -2.66600 1.000 17.57842 186 THR A O 1
ATOM 1270 N N . ALA A 1 171 ? -31.70800 -33.78600 -4.40800 1.000 15.92296 187 ALA A N 1
ATOM 1271 C CA . ALA A 1 171 ? -32.64000 -32.74000 -4.80500 1.000 16.43355 187 ALA A CA 1
ATOM 1272 C C . ALA A 1 171 ? -34.04100 -33.13100 -4.34800 1.000 16.20984 187 ALA A C 1
ATOM 1273 O O . ALA A 1 171 ? -34.43200 -34.29900 -4.43400 1.000 19.62604 187 ALA A O 1
ATOM 1275 N N . TRP A 1 172 ? -34.79600 -32.15600 -3.85700 1.000 16.03613 188 TRP A N 1
ATOM 1276 C CA . TRP A 1 172 ? -36.17300 -32.38000 -3.44200 1.000 15.89138 188 TRP A CA 1
ATOM 1277 C C . TRP A 1 172 ? -37.10600 -31.58400 -4.33700 1.000 16.95730 188 TRP A C 1
ATOM 1278 O O . TRP A 1 172 ? -36.85700 -30.40200 -4.59000 1.000 17.98637 188 TRP A O 1
ATOM 1289 N N . THR A 1 173 ? -38.17800 -32.22300 -4.80700 1.000 16.96256 189 THR A N 1
ATOM 1290 C CA . THR A 1 173 ? -39.16600 -31.53800 -5.63100 1.000 17.02836 189 THR A CA 1
ATOM 1291 C C . THR A 1 173 ? -40.56000 -31.63600 -5.01900 1.000 17.55474 189 THR A C 1
ATOM 1292 O O . THR A 1 173 ? -40.92300 -32.64200 -4.39800 1.000 18.18376 189 THR A O 1
ATOM 1296 N N . TRP A 1 174 ? -41.33900 -30.57900 -5.21400 1.000 17.32313 190 TRP A N 1
ATOM 1297 C CA . TRP A 1 174 ? -42.74000 -30.56300 -4.82000 1.000 16.62041 190 TRP A CA 1
ATOM 1298 C C . TRP A 1 174 ? -43.44300 -29.51800 -5.66200 1.000 17.74950 190 TRP A C 1
ATOM 1299 O O . TRP A 1 174 ? -42.80200 -28.64400 -6.24600 1.000 19.33390 190 TRP A O 1
ATOM 1310 N N . THR A 1 175 ? -44.76600 -29.61500 -5.71900 1.000 17.84951 191 THR A N 1
ATOM 1311 C CA . THR A 1 175 ? -45.57200 -28.68000 -6.49400 1.000 18.47327 191 THR A CA 1
ATOM 1312 C C . THR A 1 175 ? -46.39000 -27.83300 -5.53100 1.000 19.38653 191 THR A C 1
ATOM 1313 O O . THR A 1 175 ? -47.25800 -28.34900 -4.81900 1.000 22.11844 191 THR A O 1
ATOM 1317 N N . ASP A 1 176 ? -46.08700 -26.54400 -5.50000 1.000 19.34179 192 ASP A N 1
ATOM 1318 C CA . ASP A 1 176 ? -46.83500 -25.54300 -4.76700 1.000 20.04977 192 ASP A CA 1
ATOM 1319 C C . ASP A 1 176 ? -47.72900 -24.82000 -5.77300 1.000 21.43678 192 ASP A C 1
ATOM 1320 O O . ASP A 1 176 ? -47.91000 -25.27700 -6.90900 1.000 21.44731 192 ASP A O 1
ATOM 1325 N N . THR A 1 177 ? -48.30400 -23.69100 -5.36300 1.000 21.93421 193 THR A N 1
ATOM 1326 C CA . THR A 1 177 ? -49.15300 -22.89500 -6.23800 1.000 23.04750 193 THR A CA 1
ATOM 1327 C C . THR A 1 177 ? -48.79800 -21.42300 -6.10100 1.000 23.25542 193 THR A C 1
ATOM 1328 O O . THR A 1 177 ? -48.17600 -20.99800 -5.12400 1.000 23.60283 193 THR A O 1
ATOM 1332 N N . ARG A 1 178 ? -49.19900 -20.65200 -7.11100 1.000 24.36082 194 ARG A N 1
ATOM 1333 C CA . ARG A 1 178 ? -49.17000 -19.19700 -7.05400 1.000 26.85322 194 ARG A CA 1
ATOM 1334 C C . ARG A 1 178 ? -50.14200 -18.67900 -8.10500 1.000 28.03757 194 ARG A C 1
ATOM 1335 O O . ARG A 1 178 ? -50.12200 -19.14600 -9.24700 1.000 28.72713 194 ARG A O 1
ATOM 1343 N N . ASP A 1 179 ? -50.98400 -17.72200 -7.72100 1.000 31.23532 195 ASP A N 1
ATOM 1344 C CA . ASP A 1 179 ? -51.97800 -17.14600 -8.63100 1.000 33.71983 195 ASP A CA 1
ATOM 1345 C C . ASP A 1 179 ? -52.86200 -18.22400 -9.25700 1.000 32.68287 195 ASP A C 1
ATOM 1346 O O . ASP A 1 179 ? -53.22900 -18.14600 -10.43200 1.000 34.25937 195 ASP A O 1
ATOM 1351 N N . GLY A 1 180 ? -53.19100 -19.25100 -8.47300 1.000 31.73012 196 GLY A N 1
ATOM 1352 C CA . GLY A 1 180 ? -54.03700 -20.33200 -8.93900 1.000 33.05396 196 GLY A CA 1
ATOM 1353 C C . GLY A 1 180 ? -53.37200 -21.32800 -9.86200 1.000 33.84616 196 GLY A C 1
ATOM 1354 O O . GLY A 1 180 ? -54.04500 -22.25500 -10.33500 1.000 35.24107 196 GLY A O 1
ATOM 1355 N N . LYS A 1 181 ? -52.07500 -21.17500 -10.13400 1.000 30.91950 197 LYS A N 1
ATOM 1356 C CA . LYS A 1 181 ? -51.39500 -22.05300 -11.06100 1.000 30.02465 197 LYS A CA 1
ATOM 1357 C C . LYS A 1 181 ? -50.32900 -22.86400 -10.33200 1.000 25.70571 197 LYS A C 1
ATOM 1358 O O . LYS A 1 181 ? -49.75100 -22.40300 -9.33800 1.000 24.91878 197 LYS A O 1
ATOM 1364 N N . PRO A 1 182 ? -50.05100 -24.07800 -10.79600 1.000 24.99247 198 PRO A N 1
ATOM 1365 C CA . PRO A 1 182 ? -49.01000 -24.88300 -10.15200 1.000 23.54230 198 PRO A CA 1
ATOM 1366 C C . PRO A 1 182 ? -47.63100 -24.29300 -10.38800 1.000 22.98170 198 PRO A C 1
ATOM 1367 O O . PRO A 1 182 ? -47.33400 -23.73300 -11.44900 1.000 25.39515 198 PRO A O 1
ATOM 1371 N N . VAL A 1 183 ? -46.78100 -24.43200 -9.37400 1.000 20.41034 199 VAL A N 1
ATOM 1372 C CA . VAL A 1 183 ? -45.38100 -24.04400 -9.45200 1.000 21.42362 199 VAL A CA 1
ATOM 1373 C C . VAL A 1 183 ? -44.58100 -25.25800 -9.01500 1.000 19.77079 199 VAL A C 1
ATOM 1374 O O . VAL A 1 183 ? -44.57300 -25.60600 -7.82800 1.000 21.26834 199 VAL A O 1
ATOM 1378 N N . ARG A 1 184 ? -43.90900 -25.90100 -9.96400 1.000 20.07609 200 ARG A N 1
ATOM 1379 C CA . ARG A 1 184 ? -43.07200 -27.05700 -9.66300 1.000 19.82343 200 ARG A CA 1
ATOM 1380 C C . ARG A 1 184 ? -41.74000 -26.55000 -9.12300 1.000 19.03123 200 ARG A C 1
ATOM 1381 O O . ARG A 1 184 ? -40.92700 -25.99200 -9.87000 1.000 21.29729 200 ARG A O 1
ATOM 1389 N N . ILE A 1 185 ? -41.52500 -26.70700 -7.82100 1.000 18.31272 201 ILE A N 1
ATOM 1390 C CA . ILE A 1 185 ? -40.31400 -26.21700 -7.17600 1.000 17.91004 201 ILE A CA 1
ATOM 1391 C C . ILE A 1 185 ? -39.28600 -27.33900 -7.17000 1.000 16.70990 201 ILE A C 1
ATOM 1392 O O . ILE A 1 185 ? -39.60800 -28.48900 -6.84300 1.000 17.95215 201 ILE A O 1
ATOM 1397 N N . ALA A 1 186 ? -38.04800 -27.01000 -7.52700 1.000 17.71528 202 ALA A N 1
ATOM 1398 C CA . ALA A 1 186 ? -36.93700 -27.94800 -7.43600 1.000 18.04427 202 ALA A CA 1
ATOM 1399 C C . ALA A 1 186 ? -35.88100 -27.33100 -6.53400 1.000 17.48368 202 ALA A C 1
ATOM 1400 O O . ALA A 1 186 ? -35.30700 -26.28800 -6.86500 1.000 19.05755 202 ALA A O 1
ATOM 1402 N N . TYR A 1 187 ? -35.62500 -27.97400 -5.40100 1.000 16.83360 203 TYR A N 1
ATOM 1403 C CA . TYR A 1 187 ? -34.55800 -27.56500 -4.49100 1.000 16.68884 203 TYR A CA 1
ATOM 1404 C C . TYR A 1 187 ? -33.40000 -28.50700 -4.79300 1.000 16.78886 203 TYR A C 1
ATOM 1405 O O . TYR A 1 187 ? -33.34100 -29.62200 -4.28400 1.000 17.49683 203 TYR A O 1
ATOM 1414 N N . ALA A 1 188 ? -32.50100 -28.07100 -5.66800 1.000 16.80728 204 ALA A N 1
ATOM 1415 C CA . ALA A 1 188 ? -31.41600 -28.92200 -6.13000 1.000 16.68884 204 ALA A CA 1
ATOM 1416 C C . ALA A 1 188 ? -30.18500 -28.67200 -5.27900 1.000 17.34945 204 ALA A C 1
ATOM 1417 O O . ALA A 1 188 ? -29.87800 -27.52800 -4.92800 1.000 18.63118 204 ALA A O 1
ATOM 1419 N N . ASP A 1 189 ? -29.47600 -29.74700 -4.96300 1.000 18.07059 205 ASP A N 1
ATOM 1420 C CA . ASP A 1 189 ? -28.30500 -29.62900 -4.11500 1.000 17.78897 205 ASP A CA 1
ATOM 1421 C C . ASP A 1 189 ? -27.13700 -29.00400 -4.87800 1.000 18.01005 205 ASP A C 1
ATOM 1422 O O . ASP A 1 189 ? -27.17500 -28.80200 -6.10200 1.000 19.25231 205 ASP A O 1
ATOM 1427 N N . SER A 1 190 ? -26.09300 -28.68500 -4.12000 1.000 17.54947 206 SER A N 1
ATOM 1428 C CA . SER A 1 190 ? -24.84800 -28.17800 -4.67500 1.000 17.50736 206 SER A CA 1
ATOM 1429 C C . SER A 1 190 ? -24.24300 -29.16100 -5.67300 1.000 18.53380 206 SER A C 1
ATOM 1430 O O . SER A 1 190 ? -24.33000 -30.38200 -5.51700 1.000 17.97847 206 SER A O 1
ATOM 1433 N N . LEU A 1 191 ? -23.61400 -28.60300 -6.70800 1.000 19.91555 207 LEU A N 1
ATOM 1434 C CA . LEU A 1 191 ? -22.85000 -29.35600 -7.69500 1.000 20.36034 207 LEU A CA 1
ATOM 1435 C C . LEU A 1 191 ? -21.38400 -28.92800 -7.71200 1.000 19.41285 207 LEU A C 1
ATOM 1436 O O . LEU A 1 191 ? -20.65800 -29.23100 -8.66700 1.000 21.64996 207 LEU A O 1
ATOM 1441 N N . SER A 1 192 ? -20.94100 -28.21700 -6.67600 1.000 20.35770 208 SER A N 1
ATOM 1442 C CA . SER A 1 192 ? -19.55900 -27.77500 -6.55200 1.000 19.98397 208 SER A CA 1
ATOM 1443 C C . SER A 1 192 ? -18.68300 -28.90500 -6.01800 1.000 19.03123 208 SER A C 1
ATOM 1444 O O . SER A 1 192 ? -19.16400 -29.87800 -5.43500 1.000 18.43379 208 SER A O 1
ATOM 1447 N N . ALA A 1 193 ? -17.37200 -28.75500 -6.20600 1.000 20.64195 209 ALA A N 1
ATOM 1448 C CA . ALA A 1 193 ? -16.38800 -29.71000 -5.69500 1.000 21.31571 209 ALA A CA 1
ATOM 1449 C C . ALA A 1 193 ? -15.25100 -28.94600 -5.03000 1.000 21.98158 209 ALA A C 1
ATOM 1450 O O . ALA A 1 193 ? -14.10300 -29.01000 -5.46900 1.000 22.81589 209 ALA A O 1
ATOM 1452 N N . PRO A 1 194 ? -15.54100 -28.22300 -3.94400 1.000 23.09224 210 PRO A N 1
ATOM 1453 C CA . PRO A 1 194 ? -14.59500 -27.21300 -3.44300 1.000 24.35292 210 PRO A CA 1
ATOM 1454 C C . PRO A 1 194 ? -13.33100 -27.79400 -2.83500 1.000 24.87930 210 PRO A C 1
ATOM 1455 O O . PRO A 1 194 ? -13.35100 -28.32500 -1.72100 1.000 25.69255 210 PRO A O 1
ATOM 1459 N N . GLY A 1 195 ? -12.21700 -27.66600 -3.55400 1.000 24.59769 211 GLY A N 1
ATOM 1460 C CA . GLY A 1 195 ? -10.96700 -28.22700 -3.09200 1.000 24.90299 211 GLY A CA 1
ATOM 1461 C C . GLY A 1 195 ? -10.86500 -29.73100 -3.18900 1.000 23.53703 211 GLY A C 1
ATOM 1462 O O . GLY A 1 195 ? -9.90600 -30.30400 -2.66200 1.000 25.80573 211 GLY A O 1
ATOM 1463 N N . TYR A 1 196 ? -11.81100 -30.39000 -3.86000 1.000 21.80261 212 TYR A N 1
ATOM 1464 C CA . TYR A 1 196 ? -11.83800 -31.84500 -3.90900 1.000 20.46035 212 TYR A CA 1
ATOM 1465 C C . TYR A 1 196 ? -10.78900 -32.37000 -4.87500 1.000 20.65248 212 TYR A C 1
ATOM 1466 O O . TYR A 1 196 ? -10.58200 -31.80700 -5.95300 1.000 22.00527 212 TYR A O 1
ATOM 1475 N N . GLN A 1 197 ? -10.16300 -33.48900 -4.50900 1.000 20.08399 213 GLN A N 1
ATOM 1476 C CA . GLN A 1 197 ? -9.41700 -34.28100 -5.48000 1.000 19.97082 213 GLN A CA 1
ATOM 1477 C C . GLN A 1 197 ? -10.43000 -35.08600 -6.28400 1.000 19.82606 213 GLN A C 1
ATOM 1478 O O . GLN A 1 197 ? -11.11300 -35.95900 -5.73500 1.000 20.26822 213 GLN A O 1
ATOM 1484 N N . LEU A 1 198 ? -10.54300 -34.78300 -7.57600 1.000 19.50497 214 LEU A N 1
ATOM 1485 C CA . LEU A 1 198 ? -11.56400 -35.40900 -8.40700 1.000 19.92607 214 LEU A CA 1
ATOM 1486 C C . LEU A 1 198 ? -11.12800 -36.75600 -8.96700 1.000 20.85776 214 LEU A C 1
ATOM 1487 O O . LEU A 1 198 ? -11.93500 -37.69100 -9.01600 1.000 21.18149 214 LEU A O 1
ATOM 1492 N N . LYS A 1 199 ? -9.87600 -36.86900 -9.40000 1.000 21.36309 215 LYS A N 1
ATOM 1493 C CA . LYS A 1 199 ? -9.38800 -38.03800 -10.12200 1.000 23.20278 215 LYS A CA 1
ATOM 1494 C C . LYS A 1 199 ? -8.71200 -39.01500 -9.17300 1.000 23.42123 215 LYS A C 1
ATOM 1495 O O . LYS A 1 199 ? -7.87000 -38.62300 -8.35900 1.000 23.25279 215 LYS A O 1
ATOM 1501 N N . GLY A 1 200 ? -9.04500 -40.29300 -9.32200 1.000 22.56850 216 GLY A N 1
ATOM 1502 C CA . GLY A 1 200 ? -8.35700 -41.32500 -8.55700 1.000 22.27109 216 GLY A CA 1
ATOM 1503 C C . GLY A 1 200 ? -8.42100 -41.10200 -7.06200 1.000 22.85011 216 GLY A C 1
ATOM 1504 O O . GLY A 1 200 ? -7.45000 -41.38600 -6.35200 1.000 23.78969 216 GLY A O 1
ATOM 1505 N N . ASN A 1 201 ? -9.53800 -40.59100 -6.56800 1.000 21.25781 217 ASN A N 1
ATOM 1506 C CA . ASN A 1 201 ? -9.66500 -40.33400 -5.14400 1.000 20.94462 217 ASN A CA 1
ATOM 1507 C C . ASN A 1 201 ? -9.95000 -41.65400 -4.44100 1.000 20.07872 217 ASN A C 1
ATOM 1508 O O . ASN A 1 201 ? -10.98900 -42.26500 -4.70000 1.000 19.77606 217 ASN A O 1
ATOM 1513 N N . PRO A 1 202 ? -9.06500 -42.13400 -3.56900 1.000 20.27348 218 PRO A N 1
ATOM 1514 C CA . PRO A 1 202 ? -9.29300 -43.45900 -2.96800 1.000 20.67880 218 PRO A CA 1
ATOM 1515 C C . PRO A 1 202 ? -10.54200 -43.52600 -2.11500 1.000 19.77606 218 PRO A C 1
ATOM 1516 O O . PRO A 1 202 ? -11.12100 -44.61200 -1.97400 1.000 20.31296 218 PRO A O 1
ATOM 1520 N N . ARG A 1 203 ? -10.98300 -42.39900 -1.55200 1.000 19.78658 219 ARG A N 1
ATOM 1521 C CA . ARG A 1 203 ? -12.19200 -42.37500 -0.73900 1.000 19.38390 219 ARG A CA 1
ATOM 1522 C C . ARG A 1 203 ? -13.45600 -42.20500 -1.56500 1.000 18.29167 219 ARG A C 1
ATOM 1523 O O . ARG A 1 203 ? -14.55500 -42.36100 -1.02600 1.000 19.43654 219 ARG A O 1
ATOM 1531 N N . TYR A 1 204 ? -13.34000 -41.87900 -2.85200 1.000 17.93899 220 TYR A N 1
ATOM 1532 C CA . TYR A 1 204 ? -14.50700 -41.71700 -3.71700 1.000 17.25470 220 TYR A CA 1
ATOM 1533 C C . TYR A 1 204 ? -14.09600 -42.07500 -5.14200 1.000 17.92057 220 TYR A C 1
ATOM 1534 O O . TYR A 1 204 ? -13.95400 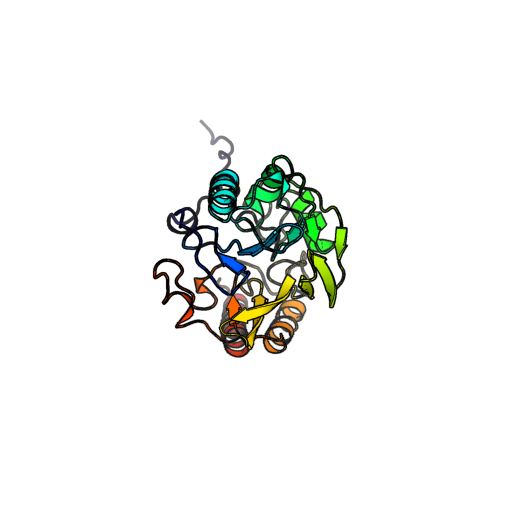-41.20500 -6.01000 1.000 18.21271 220 TYR A O 1
ATOM 1543 N N . PRO A 1 205 ? -13.90000 -43.36800 -5.41700 1.000 17.90215 221 PRO A N 1
ATOM 1544 C CA . PRO A 1 205 ? -13.33200 -43.75900 -6.71800 1.000 17.67844 221 PRO A CA 1
ATOM 1545 C C . PRO A 1 205 ? -14.17500 -43.39800 -7.92600 1.000 17.75213 221 PRO A C 1
ATOM 1546 O O . PRO A 1 205 ? -13.60700 -43.15600 -9.00100 1.000 19.15230 221 PRO A O 1
ATOM 1550 N N A ARG A 1 206 ? -15.50200 -43.35800 -7.79800 0.600 18.15744 222 ARG A N 1
ATOM 1551 N N B ARG A 1 206 ? -15.50400 -43.36600 -7.79300 0.400 18.93385 222 ARG A N 1
ATOM 1552 C CA A ARG A 1 206 ? -16.37800 -43.05200 -8.92300 0.600 18.10480 222 ARG A CA 1
ATOM 1553 C CA B ARG A 1 206 ? -16.40400 -43.06600 -8.90100 0.400 19.73131 222 ARG A CA 1
ATOM 1554 C C A ARG A 1 206 ? -16.92500 -41.63300 -8.85500 0.600 18.02585 222 ARG A C 1
ATOM 1555 C C B ARG A 1 206 ? -16.93200 -41.63600 -8.84500 0.400 18.70751 222 ARG A C 1
ATOM 1556 O O A ARG A 1 206 ? -18.00200 -41.35100 -9.39300 0.600 18.86016 222 ARG A O 1
ATOM 1557 O O B ARG A 1 206 ? -18.01300 -41.35200 -9.37300 0.400 19.26284 222 ARG A O 1
ATOM 1572 N N . LEU A 1 207 ? -16.18100 -40.73100 -8.21300 1.000 17.32839 223 LEU A N 1
ATOM 1573 C CA . LEU A 1 207 ? -16.62300 -39.34700 -8.05700 1.000 16.90992 223 LEU A CA 1
ATOM 1574 C C . LEU A 1 207 ? -16.99500 -38.70700 -9.39400 1.000 17.59685 223 LEU A C 1
ATOM 1575 O O . LEU A 1 207 ? -18.05600 -38.08500 -9.52000 1.000 17.80477 223 LEU A O 1
ATOM 1580 N N . ILE A 1 208 ? -16.13600 -38.84500 -10.40900 1.000 16.61252 224 ILE A N 1
ATOM 1581 C CA . ILE A 1 208 ? -16.39200 -38.14500 -11.66900 1.000 18.26798 224 ILE A CA 1
ATOM 1582 C C . ILE A 1 208 ? -17.64900 -38.68900 -12.33200 1.000 18.84700 224 ILE A C 1
ATOM 1583 O O . ILE A 1 208 ? -18.48900 -37.92800 -12.83200 1.000 18.85226 224 ILE A O 1
ATOM 1588 N N . GLU A 1 209 ? -17.80000 -40.01300 -12.33400 1.000 18.89174 225 GLU A N 1
ATOM 1589 C CA . GLU A 1 209 ? -18.98400 -40.63800 -12.90700 1.000 19.25231 225 GLU A CA 1
ATOM 1590 C C . GLU A 1 209 ? -20.25000 -40.18400 -12.19400 1.000 17.64685 225 GLU A C 1
ATOM 1591 O O . GLU A 1 209 ? -21.28400 -39.94800 -12.83100 1.000 19.39443 225 GLU A O 1
ATOM 1597 N N . ASP A 1 210 ? -20.19000 -40.05200 -10.86700 1.000 17.88372 226 ASP A N 1
ATOM 1598 C CA . ASP A 1 210 ? -21.36100 -39.60700 -10.11700 1.000 17.12837 226 ASP A CA 1
ATOM 1599 C C . ASP A 1 210 ? -21.72400 -38.16400 -10.44400 1.000 17.51526 226 ASP A C 1
ATOM 1600 O O . ASP A 1 210 ? -22.89700 -37.85500 -10.67300 1.000 17.64948 226 ASP A O 1
ATOM 1605 N N . TYR A 1 211 ? -20.73700 -37.26100 -10.46600 1.000 16.93361 227 TYR A N 1
ATOM 1606 C CA . TYR A 1 211 ? -21.03700 -35.88000 -10.84200 1.000 17.08626 227 TYR A CA 1
ATOM 1607 C C . TYR A 1 211 ? -21.64600 -35.81300 -12.23600 1.000 17.44156 227 TYR A C 1
ATOM 1608 O O . TYR A 1 211 ? -22.60100 -35.06300 -12.47300 1.000 17.81529 227 TYR A O 1
ATOM 1617 N N . LYS A 1 212 ? -21.09800 -36.58300 -13.17700 1.000 18.26535 228 LYS A N 1
ATOM 1618 C CA . LYS A 1 212 ? -21.58700 -36.50800 -14.55000 1.000 18.68645 228 LYS A CA 1
ATOM 1619 C C . LYS A 1 212 ? -23.04000 -36.95700 -14.63200 1.000 18.75225 228 LYS A C 1
ATOM 1620 O O . LYS A 1 212 ? -23.85800 -36.32900 -15.31500 1.000 21.17359 228 LYS A O 1
ATOM 1626 N N A ARG A 1 213 ? -23.39000 -38.03600 -13.93000 0.440 19.01807 229 ARG A N 1
ATOM 1627 N N B ARG A 1 213 ? -23.38400 -38.02800 -13.91900 0.560 18.80752 229 ARG A N 1
ATOM 1628 C CA A ARG A 1 213 ? -24.78900 -38.44600 -13.87600 0.440 19.36811 229 ARG A CA 1
ATOM 1629 C CA B ARG A 1 213 ? -24.77300 -38.46300 -13.85900 0.560 18.80225 229 ARG A CA 1
ATOM 1630 C C A ARG A 1 213 ? -25.64100 -37.39300 -13.18000 0.440 18.95490 229 ARG A C 1
ATOM 1631 C C B ARG A 1 213 ? -25.64500 -37.43600 -13.14900 0.560 18.89963 229 ARG A C 1
ATOM 1632 O O A ARG A 1 213 ? -26.79300 -37.16000 -13.56700 0.440 20.40508 229 ARG A O 1
ATOM 1633 O O B ARG A 1 213 ? -26.81500 -37.25700 -13.51100 0.560 20.57615 229 ARG A O 1
ATOM 1648 N N . SER A 1 214 ? -25.09300 -36.74700 -12.14800 1.000 17.82845 230 SER A N 1
ATOM 1649 C CA . SER A 1 214 ? -25.87800 -35.77900 -11.39300 1.000 17.26523 230 SER A CA 1
ATOM 1650 C C . SER A 1 214 ? -26.19200 -34.52400 -12.19700 1.000 16.60462 230 SER A C 1
ATOM 1651 O O . SER A 1 214 ? -27.26900 -33.94200 -12.02200 1.000 18.55222 230 SER A O 1
ATOM 1654 N N . PHE A 1 215 ? -25.28300 -34.08600 -13.07500 1.000 17.24680 231 PHE A N 1
ATOM 1655 C CA . PHE A 1 215 ? -25.64100 -32.99800 -13.97800 1.000 17.40735 231 PHE A CA 1
ATOM 1656 C C . PHE A 1 215 ? -26.87100 -33.37100 -14.79600 1.000 17.79950 231 PHE A C 1
ATOM 1657 O O . PHE A 1 215 ? -27.78700 -32.55800 -14.96300 1.000 18.27851 231 PHE A O 1
ATOM 1665 N N . ALA A 1 216 ? -26.91600 -34.60900 -15.29900 1.000 17.85477 232 ALA A N 1
ATOM 1666 C CA . ALA A 1 216 ? -28.06500 -35.05200 -16.08100 1.000 19.02860 232 ALA A CA 1
ATOM 1667 C C . ALA A 1 216 ? -29.32200 -35.11700 -15.22500 1.000 19.64183 232 ALA A C 1
ATOM 1668 O O . ALA A 1 216 ? -30.40300 -34.72000 -15.67100 1.000 22.03422 232 ALA A O 1
ATOM 1670 N N . THR A 1 217 ? -29.19700 -35.60500 -13.99000 1.000 18.54433 233 THR A N 1
ATOM 1671 C CA . THR A 1 217 ? -30.35200 -35.68100 -13.10200 1.000 18.96280 233 THR A CA 1
ATOM 1672 C C . THR A 1 217 ? -30.94700 -34.29900 -12.86600 1.000 18.64434 233 THR A C 1
ATOM 1673 O O . THR A 1 217 ? -32.17400 -34.13100 -12.88900 1.000 19.88133 233 THR A O 1
ATOM 1677 N N . VAL A 1 218 ? -30.09200 -33.29700 -12.64500 1.000 18.60749 234 VAL A N 1
ATOM 1678 C CA . VAL A 1 218 ? -30.58100 -31.94000 -12.41000 1.000 17.78897 234 VAL A CA 1
ATOM 1679 C C . VAL A 1 218 ? -31.28500 -31.38700 -13.64800 1.000 18.86805 234 VAL A C 1
ATOM 1680 O O . VAL A 1 218 ? -32.34800 -30.76500 -13.53900 1.000 20.04977 234 VAL A O 1
ATOM 1684 N N . ARG A 1 219 ? -30.71300 -31.60900 -14.84100 1.000 20.71827 235 ARG A N 1
ATOM 1685 C CA . ARG A 1 219 ? -31.35100 -31.15300 -16.07700 1.000 22.96065 235 ARG A CA 1
ATOM 1686 C C . ARG A 1 219 ? -32.75400 -31.71500 -16.23400 1.000 23.67126 235 ARG A C 1
ATOM 1687 O O . ARG A 1 219 ? -33.62200 -31.06400 -16.83300 1.000 26.58740 235 ARG A O 1
ATOM 1695 N N . ALA A 1 220 ? -32.99200 -32.91900 -15.72000 1.000 21.99474 236 ALA A N 1
ATOM 1696 C CA . ALA A 1 220 ? -34.25200 -33.62100 -15.91600 1.000 22.75010 236 ALA A CA 1
ATOM 1697 C C . ALA A 1 220 ? -35.28600 -33.34700 -14.82600 1.000 23.89760 236 ALA A C 1
ATOM 1698 O O . ALA A 1 220 ? -36.39600 -33.88700 -14.90300 1.000 26.45054 236 ALA A O 1
ATOM 1700 N N . LEU A 1 221 ? -34.96700 -32.53400 -13.82200 1.000 22.17371 237 LEU A N 1
ATOM 1701 C CA . LEU A 1 221 ? -35.91400 -32.32000 -12.73300 1.000 20.61037 237 LEU A CA 1
ATOM 1702 C C . LEU A 1 221 ? -37.14700 -31.56400 -13.22300 1.000 22.53954 237 LEU A C 1
ATOM 1703 O O . LEU A 1 221 ? -37.03600 -30.66000 -14.06200 1.000 22.56586 237 LEU A O 1
ATOM 1708 N N . PRO A 1 222 ? -38.32900 -31.89000 -12.69900 1.000 21.53679 238 PRO A N 1
ATOM 1709 C CA . PRO A 1 222 ? -39.49700 -31.01900 -12.90600 1.000 22.47112 238 PRO A CA 1
ATOM 1710 C C . PRO A 1 222 ? -39.23700 -29.69100 -12.21000 1.000 22.76589 238 PRO A C 1
ATOM 1711 O O . PRO A 1 222 ? -38.98400 -29.65400 -11.00400 1.000 22.88169 238 PRO A O 1
ATOM 1715 N N . CYS A 1 223 ? -39.28500 -28.59400 -12.96800 1.000 23.76601 239 CYS A N 1
ATOM 1716 C CA . CYS A 1 223 ? -38.66800 -27.36600 -12.46100 1.000 24.94246 239 CYS A CA 1
ATOM 1717 C C . CYS A 1 223 ? -39.27300 -26.13300 -13.14400 1.000 26.39001 239 CYS A C 1
ATOM 1718 O O . CYS A 1 223 ? -38.80700 -25.71400 -14.20100 1.000 32.91974 239 CYS A O 1
ATOM 1721 N N . ASP A 1 224 ? -40.28800 -25.54900 -12.50500 1.000 21.40520 240 ASP A N 1
ATOM 1722 C CA . ASP A 1 224 ? -40.67300 -24.18400 -12.84300 1.000 21.53416 240 ASP A CA 1
ATOM 1723 C C . ASP A 1 224 ? -39.87200 -23.14800 -12.06800 1.000 21.03673 240 ASP A C 1
ATOM 1724 O O . ASP A 1 224 ? -39.74000 -22.00400 -12.52400 1.000 23.02118 240 ASP A O 1
ATOM 1729 N N . LEU A 1 225 ? -39.36500 -23.50800 -10.89300 1.000 19.55498 241 LEU A N 1
ATOM 1730 C CA . LEU A 1 225 ? -38.61000 -22.57300 -10.06900 1.000 19.14966 241 LEU A CA 1
ATOM 1731 C C . LEU A 1 225 ? -37.53300 -23.35200 -9.33000 1.000 17.76792 241 LEU A C 1
ATOM 1732 O O . LEU A 1 225 ? -37.84400 -24.26200 -8.55500 1.000 18.59170 241 LEU A O 1
ATOM 1737 N N . LEU A 1 226 ? -36.27700 -22.99900 -9.58200 1.000 18.14954 242 LEU A N 1
ATOM 1738 C CA . LEU A 1 226 ? -35.12800 -23.66100 -8.98800 1.000 18.41010 242 LEU A CA 1
ATOM 1739 C C . LEU A 1 226 ? -34.65400 -22.84500 -7.79400 1.000 17.85740 242 LEU A C 1
ATOM 1740 O O . LEU A 1 226 ? -34.55400 -21.61500 -7.87600 1.000 19.69973 242 LEU A O 1
ATOM 1745 N N . LEU A 1 227 ? -34.35100 -23.54000 -6.69200 1.000 17.77582 243 LEU A N 1
ATOM 1746 C CA . LEU A 1 227 ? -33.65400 -22.97200 -5.54300 1.000 17.48104 243 LEU A CA 1
ATOM 1747 C C . LEU A 1 227 ? -32.49300 -23.88900 -5.18900 1.000 16.18352 243 LEU A C 1
ATOM 1748 O O . LEU A 1 227 ? -32.51800 -25.08200 -5.50100 1.000 16.69674 243 LEU A O 1
ATOM 1753 N N . THR A 1 228 ? -31.47000 -23.32300 -4.54800 1.000 17.25733 244 THR A N 1
ATOM 1754 C CA . THR A 1 228 ? -30.26200 -24.06200 -4.19000 1.000 17.27839 244 THR A CA 1
ATOM 1755 C C . THR A 1 228 ? -29.82400 -23.72000 -2.77100 1.000 17.64422 244 THR A C 1
ATOM 1756 O O . THR A 1 228 ? -30.11900 -22.62500 -2.27100 1.000 18.16007 244 THR A O 1
ATOM 1760 N N . PRO A 1 229 ? -29.11700 -24.63700 -2.09800 1.000 18.09427 245 PRO A N 1
ATOM 1761 C CA . PRO A 1 229 ? -28.69900 -24.37500 -0.70600 1.000 17.08100 245 PRO A CA 1
ATOM 1762 C C . PRO A 1 229 ? -27.88900 -23.10500 -0.54400 1.000 17.28102 245 PRO A C 1
ATOM 1763 O O . PRO A 1 229 ? -28.08700 -22.36600 0.43400 1.000 17.98374 245 PRO A O 1
ATOM 1767 N N . HIS A 1 230 ? -26.95500 -22.84500 -1.46100 1.000 17.56526 246 HIS A N 1
ATOM 1768 C CA . HIS A 1 230 ? -26.33100 -21.53900 -1.56300 1.000 18.10480 246 HIS A CA 1
ATOM 1769 C C . HIS A 1 230 ? -27.09100 -20.76800 -2.62900 1.000 18.27324 246 HIS A C 1
ATOM 1770 O O . HIS A 1 230 ? -27.03000 -21.14300 -3.81100 1.000 18.80225 246 HIS A O 1
ATOM 1777 N N . PRO A 1 231 ? -27.85800 -19.73500 -2.26200 1.000 17.79687 247 PRO A N 1
ATOM 1778 C CA . PRO A 1 231 ? -28.76200 -19.11000 -3.24100 1.000 18.49695 247 PRO A CA 1
ATOM 1779 C C . PRO A 1 231 ? -28.05100 -18.53000 -4.43700 1.000 18.78646 247 PRO A C 1
ATOM 1780 O O . PRO A 1 231 ? -28.62200 -18.51700 -5.53500 1.000 19.72342 247 PRO A O 1
ATOM 1784 N N . GLY A 1 232 ? -26.81700 -18.05600 -4.26000 1.000 20.15242 248 GLY A N 1
ATOM 1785 C CA . GLY A 1 232 ? -26.07300 -17.52000 -5.38400 1.000 21.01305 248 GLY A CA 1
ATOM 1786 C C . GLY A 1 232 ? -25.81600 -18.53100 -6.48400 1.000 20.92883 248 GLY A C 1
ATOM 1787 O O . GLY A 1 232 ? -25.64500 -18.15100 -7.64400 1.000 22.66061 248 GLY A O 1
ATOM 1788 N N . ALA A 1 233 ? -25.79500 -19.82600 -6.14900 1.000 20.86566 249 ALA A N 1
ATOM 1789 C CA . ALA A 1 233 ? -25.52200 -20.83900 -7.16500 1.000 21.26308 249 ALA A CA 1
ATOM 1790 C C . ALA A 1 233 ? -26.61800 -20.89100 -8.22000 1.000 20.46561 249 ALA A C 1
ATOM 1791 O O . ALA A 1 233 ? -26.36200 -21.28500 -9.36600 1.000 22.88432 249 ALA A O 1
ATOM 1793 N N . SER A 1 234 ? -27.84100 -20.49600 -7.86200 1.000 20.63142 250 SER A N 1
ATOM 1794 C CA . SER A 1 234 ? -28.94300 -20.42000 -8.81400 1.000 19.35232 250 SER A CA 1
ATOM 1795 C C . SER A 1 234 ? -29.36200 -18.97800 -9.08700 1.000 19.64446 250 SER A C 1
ATOM 1796 O O . SER A 1 234 ? -30.44900 -18.74000 -9.62000 1.000 20.31296 250 SER A O 1
ATOM 1799 N N A ASN A 1 235 ? -28.51700 -18.00900 -8.72700 0.640 19.69447 251 ASN A N 1
ATOM 1800 N N B ASN A 1 235 ? -28.51900 -18.01700 -8.70300 0.360 20.17610 251 ASN A N 1
ATOM 1801 C CA A ASN A 1 235 ? -28.72300 -16.59700 -9.05100 0.640 20.71564 251 ASN A CA 1
ATOM 1802 C CA B ASN A 1 235 ? -28.68900 -16.60200 -9.02300 0.360 21.21833 251 ASN A CA 1
ATOM 1803 C C A ASN A 1 235 ? -29.88700 -15.96400 -8.29600 0.640 20.48930 251 ASN A C 1
ATOM 1804 C C B ASN A 1 235 ? -29.85900 -15.95500 -8.28500 0.360 20.75249 251 ASN A C 1
ATOM 1805 O O A ASN A 1 235 ? -30.48600 -14.99800 -8.77600 0.640 22.74483 251 ASN A O 1
ATOM 1806 O O B ASN A 1 235 ? -30.43400 -14.97400 -8.76400 0.360 22.08423 251 ASN A O 1
ATOM 1815 N N . TRP A 1 236 ? -30.21700 -16.48600 -7.11900 1.000 19.76816 252 TRP A N 1
ATOM 1816 C CA . TRP A 1 236 ? -31.15000 -15.80200 -6.23400 1.000 19.82606 252 TRP A CA 1
ATOM 1817 C C . TRP A 1 236 ? -30.41400 -14.72900 -5.44200 1.000 20.99725 252 TRP A C 1
ATOM 1818 O O . TRP A 1 236 ? -29.20800 -14.82900 -5.18400 1.000 23.47124 252 TRP A O 1
ATOM 1829 N N . ASN A 1 237 ? -31.16000 -13.70400 -5.03200 1.000 21.65523 253 ASN A N 1
ATOM 1830 C CA . ASN A 1 237 ? -30.64300 -12.67500 -4.13200 1.000 22.13423 253 ASN A CA 1
ATOM 1831 C C . ASN A 1 237 ? -31.70100 -12.43300 -3.05900 1.000 21.37098 253 ASN A C 1
ATOM 1832 O O . ASN A 1 237 ? -32.54900 -11.55500 -3.22100 1.000 23.15278 253 ASN A O 1
ATOM 1837 N N . TYR A 1 238 ? -31.63400 -13.19700 -1.96100 1.000 21.50784 254 TYR A N 1
ATOM 1838 C CA . TYR A 1 238 ? -32.67200 -13.11400 -0.93700 1.000 22.05001 254 TYR A CA 1
ATOM 1839 C C . TYR A 1 238 ? -32.79400 -11.71400 -0.34500 1.000 23.48966 254 TYR A C 1
ATOM 1840 O O . TYR A 1 238 ? -33.86600 -11.34500 0.14000 1.000 25.82152 254 TYR A O 1
ATOM 1849 N N . ALA A 1 239 ? -31.72400 -10.91900 -0.37500 1.000 23.26332 255 ALA A N 1
ATOM 1850 C CA . ALA A 1 239 ? -31.76600 -9.62700 0.30100 1.000 26.16630 255 ALA A CA 1
ATOM 1851 C C . ALA A 1 239 ? -32.65900 -8.60800 -0.40500 1.000 28.61133 255 ALA A C 1
ATOM 1852 O O . ALA A 1 239 ? -33.01700 -7.59400 0.20700 1.000 30.59051 255 ALA A O 1
ATOM 1854 N N . VAL A 1 240 ? -33.03400 -8.84100 -1.66200 1.000 28.07705 256 VAL A N 1
ATOM 1855 C CA . VAL A 1 240 ? -33.83600 -7.87200 -2.41100 1.000 29.76673 256 VAL A CA 1
ATOM 1856 C C . VAL A 1 240 ? -35.32300 -8.24300 -2.44400 1.000 31.97225 256 VAL A C 1
ATOM 1857 O O . VAL A 1 240 ? -36.05600 -7.77600 -3.31700 1.000 34.35149 256 VAL A O 1
ATOM 1861 N N . GLY A 1 241 ? -35.78000 -9.06700 -1.50900 1.000 30.56682 257 GLY A N 1
ATOM 1862 C CA . GLY A 1 241 ? -37.21300 -9.20500 -1.28900 1.000 31.25112 257 GLY A CA 1
ATOM 1863 C C . GLY A 1 241 ? -37.96100 -9.73200 -2.50100 1.000 31.81171 257 GLY A C 1
ATOM 1864 O O . GLY A 1 241 ? -37.68100 -10.82200 -3.00800 1.000 30.72737 257 GLY A O 1
ATOM 1865 N N . SER A 1 242 ? -38.93400 -8.95200 -2.98100 1.000 33.85932 258 SER A N 1
ATOM 1866 C CA . SER A 1 242 ? -39.80800 -9.41200 -4.05600 1.000 36.11486 258 SER A CA 1
ATOM 1867 C C . SER A 1 242 ? -39.08900 -9.58300 -5.38800 1.000 34.35149 258 SER A C 1
ATOM 1868 O O . SER A 1 242 ? -39.65100 -10.20100 -6.29800 1.000 36.51227 258 SER A O 1
ATOM 1871 N N . LYS A 1 243 ? -37.87900 -9.05000 -5.53400 1.000 29.54828 259 LYS A N 1
ATOM 1872 C CA . LYS A 1 243 ? -37.07100 -9.28700 -6.72000 1.000 28.23233 259 LYS A CA 1
ATOM 1873 C C . LYS A 1 243 ? -36.06300 -10.41700 -6.52300 1.000 25.07406 259 LYS A C 1
ATOM 1874 O O . LYS A 1 243 ? -35.22800 -10.64900 -7.40100 1.000 24.43188 259 LYS A O 1
ATOM 1880 N N . ALA A 1 244 ? -36.13300 -11.13600 -5.39900 1.000 23.80022 260 ALA A N 1
ATOM 1881 C CA . ALA A 1 244 ? -35.10100 -12.12300 -5.07900 1.000 21.58417 260 ALA A CA 1
ATOM 1882 C C . ALA A 1 244 ? -34.96200 -13.18800 -6.16100 1.000 21.58680 260 ALA A C 1
ATOM 1883 O O . ALA A 1 244 ? -33.85400 -13.67200 -6.42000 1.000 21.16570 260 ALA A O 1
ATOM 1885 N N . SER A 1 245 ? -36.07500 -13.59900 -6.76700 1.000 21.59469 261 SER A N 1
ATOM 1886 C CA . SER A 1 245 ? -36.09700 -14.69200 -7.73100 1.000 22.77378 261 SER A CA 1
ATOM 1887 C C . SER A 1 245 ? -35.89400 -14.23700 -9.16800 1.000 22.71588 261 SER A C 1
ATOM 1888 O O . SER A 1 245 ? -35.85600 -15.08800 -10.06700 1.000 23.72127 261 SER A O 1
ATOM 1891 N N . ALA A 1 246 ? -35.76200 -12.92900 -9.41100 1.000 21.80261 262 ALA A N 1
ATOM 1892 C CA . ALA A 1 246 ? -35.86200 -12.41000 -10.77700 1.000 22.98170 262 ALA A CA 1
ATOM 1893 C C . ALA A 1 246 ? -34.84100 -13.05000 -11.71200 1.000 23.96603 262 ALA A C 1
ATOM 1894 O O . ALA A 1 246 ? -35.17400 -13.42300 -12.84500 1.000 25.13196 262 ALA A O 1
ATOM 1896 N N . GLU A 1 247 ? -33.59800 -13.19400 -11.25800 1.000 22.93433 263 GLU A N 1
ATOM 1897 C CA . GLU A 1 247 ? -32.50500 -13.67000 -12.09400 1.000 24.39766 263 GLU A CA 1
ATOM 1898 C C . GLU A 1 247 ? -32.26600 -15.16800 -11.96200 1.000 22.87116 263 GLU A C 1
ATOM 1899 O O . GLU A 1 247 ? -31.28300 -15.67400 -12.51300 1.000 23.00539 263 GLU A O 1
ATOM 1905 N N . ALA A 1 248 ? -33.13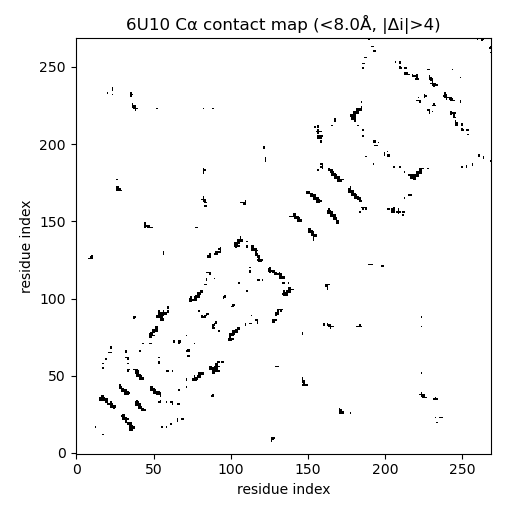200 -15.88200 -11.24400 1.000 20.72617 264 ALA A N 1
ATOM 1906 C CA . ALA A 1 248 ? -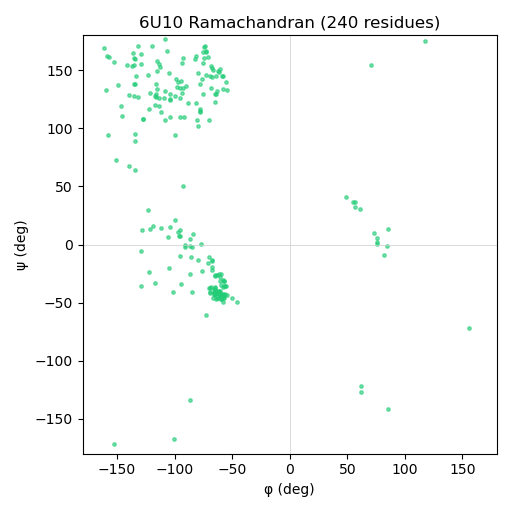32.90200 -17.29500 -10.96700 1.000 20.61826 264 ALA A CA 1
ATOM 1907 C C . ALA A 1 248 ? -32.69900 -18.09100 -12.25100 1.000 20.31296 264 ALA A C 1
ATOM 1908 O O . ALA A 1 248 ? -33.36700 -17.85900 -13.26600 1.000 20.58142 264 ALA A O 1
ATOM 1910 N N . LEU A 1 249 ? -31.74900 -19.01900 -12.19700 1.000 19.74184 265 LEU A N 1
ATOM 1911 C CA . LEU A 1 249 ? -31.44000 -19.90200 -13.30400 1.000 19.53392 265 LEU A CA 1
ATOM 1912 C C . LEU A 1 249 ? -32.50500 -20.98000 -13.43800 1.000 19.10492 265 LEU A C 1
ATOM 1913 O O . LEU A 1 249 ? -33.19100 -21.33500 -12.47600 1.000 20.01556 265 LEU A O 1
ATOM 1918 N N . THR A 1 250 ? -32.62000 -21.52000 -14.65000 1.000 19.63393 266 THR A N 1
ATOM 1919 C CA . THR A 1 250 ? -33.31100 -22.78700 -14.84300 1.000 20.09978 266 THR A CA 1
ATOM 1920 C C . THR A 1 250 ? -32.42400 -23.93900 -14.36000 1.000 19.13124 266 THR A C 1
ATOM 1921 O O . THR A 1 250 ? -31.21500 -23.78600 -14.15600 1.000 19.26020 266 THR A O 1
ATOM 1925 N N . CYS A 1 251 ? -33.03300 -25.11900 -14.20200 1.000 19.14966 267 CYS A N 1
ATOM 1926 C CA . CYS A 1 251 ? -32.24300 -26.31100 -13.89100 1.000 21.18412 267 CYS A CA 1
ATOM 1927 C C . CYS A 1 251 ? -31.22900 -26.60500 -14.98700 1.000 21.10516 267 CYS A C 1
ATOM 1928 O O . CYS A 1 251 ? -30.08200 -26.96900 -14.69600 1.000 20.94725 267 CYS A O 1
ATOM 1931 N N . ASN A 1 252 ? -31.63200 -26.46000 -16.25500 1.000 21.48679 268 ASN A N 1
ATOM 1932 C CA . ASN A 1 252 ? -30.69200 -26.65900 -17.35800 1.000 22.08686 268 ASN A CA 1
ATOM 1933 C C . ASN A 1 252 ? -29.48900 -25.73100 -17.23300 1.000 20.41034 268 ASN A C 1
ATOM 1934 O O . ASN A 1 252 ? -28.34400 -26.15300 -17.42600 1.000 22.40795 268 ASN A O 1
ATOM 1939 N N . ALA A 1 253 ? -29.73300 -24.45000 -16.94900 1.000 18.79436 269 ALA A N 1
ATOM 1940 C CA . ALA A 1 253 ? -28.62700 -23.49700 -16.87800 1.000 19.39443 269 ALA A CA 1
ATOM 1941 C C . ALA A 1 253 ? -27.74800 -23.74500 -15.65700 1.000 19.67604 269 ALA A C 1
ATOM 1942 O O . ALA A 1 253 ? -26.52200 -23.58600 -15.72600 1.000 21.68681 269 ALA A O 1
ATOM 1944 N N . TYR A 1 254 ? -28.35600 -24.12400 -14.53200 1.000 18.71277 270 TYR A N 1
ATOM 1945 C CA . TYR A 1 254 ? -27.58400 -24.43600 -13.33500 1.000 19.24968 270 TYR A CA 1
ATOM 1946 C C . TYR A 1 254 ? -26.68100 -25.63700 -13.57600 1.000 20.50246 270 TYR A C 1
ATOM 1947 O O . TYR A 1 254 ? -25.48600 -25.61100 -13.25000 1.000 21.64207 270 TYR A O 1
ATOM 1956 N N . ALA A 1 255 ? -27.23300 -26.69600 -14.17700 1.000 18.77067 271 ALA A N 1
ATOM 1957 C CA . ALA A 1 255 ? -26.42600 -27.87200 -14.48800 1.000 20.02609 271 ALA A CA 1
ATOM 1958 C C . ALA A 1 255 ? -25.30600 -27.53500 -15.45900 1.000 21.54206 271 ALA A C 1
ATOM 1959 O O . ALA A 1 255 ? -24.17700 -28.01400 -15.30300 1.000 21.15517 271 ALA A O 1
ATOM 1961 N N . ASP A 1 256 ? -25.60300 -26.72400 -16.47600 1.000 21.72892 272 ASP A N 1
ATOM 1962 C CA . ASP A 1 256 ? -24.59600 -26.37900 -17.47400 1.000 24.01604 272 ASP A CA 1
ATOM 1963 C C . ASP A 1 256 ? -23.44800 -25.59900 -16.84700 1.000 22.86064 272 ASP A C 1
ATOM 1964 O O . ASP A 1 256 ? -22.27400 -25.88800 -17.10700 1.000 23.17383 272 ASP A O 1
ATOM 1969 N N . ALA A 1 257 ? -23.77300 -24.59000 -16.02800 1.000 21.27097 273 ALA A N 1
ATOM 1970 C CA . ALA A 1 257 ? -22.73900 -23.81200 -15.35600 1.000 23.49492 273 ALA A CA 1
ATOM 1971 C C . ALA A 1 257 ? -21.89300 -24.69500 -14.45100 1.000 22.39479 273 ALA A C 1
ATOM 1972 O O . ALA A 1 257 ? -20.66300 -24.57700 -14.43200 1.000 23.22647 273 ALA A O 1
ATOM 1974 N N . ALA A 1 258 ? -22.53900 -25.59200 -13.69900 1.000 19.77079 274 ALA A N 1
ATOM 1975 C CA . ALA A 1 258 ? -21.80400 -26.46800 -12.79600 1.000 20.38139 274 ALA A CA 1
ATOM 1976 C C . ALA A 1 258 ? -20.91100 -27.42800 -13.56400 1.000 21.02094 274 ALA A C 1
ATOM 1977 O O . ALA A 1 258 ? -19.78400 -27.70300 -13.13900 1.000 22.13950 274 ALA A O 1
ATOM 1979 N N . GLU A 1 259 ? -21.39000 -27.94200 -14.70200 1.000 21.97106 275 GLU A N 1
ATOM 1980 C CA . GLU A 1 259 ? -20.57700 -28.88100 -15.46900 1.000 22.14213 275 GLU A CA 1
ATOM 1981 C C . GLU A 1 259 ? -19.37500 -28.19000 -16.09700 1.000 21.98948 275 GLU A C 1
ATOM 1982 O O . GLU A 1 259 ? -18.27300 -28.7490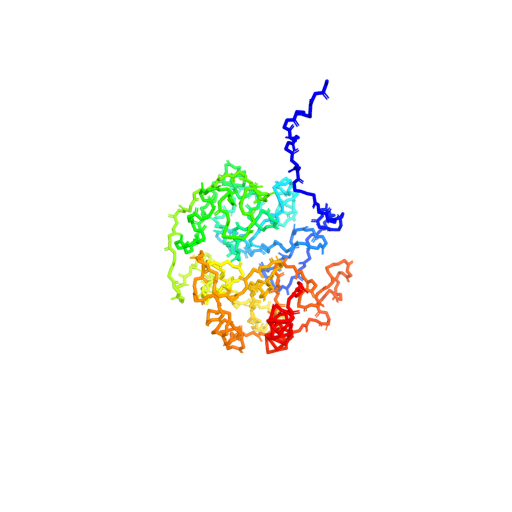0 -16.11400 1.000 22.44216 275 GLU A O 1
ATOM 1988 N N . LYS A 1 260 ? -19.56400 -26.98000 -16.62500 1.000 22.85800 276 LYS A N 1
ATOM 1989 C CA . LYS A 1 260 ? -18.42800 -26.24700 -17.16900 1.000 23.68179 276 LYS A CA 1
ATOM 1990 C C . LYS A 1 260 ? -17.38300 -25.98500 -16.09400 1.000 23.09487 276 LY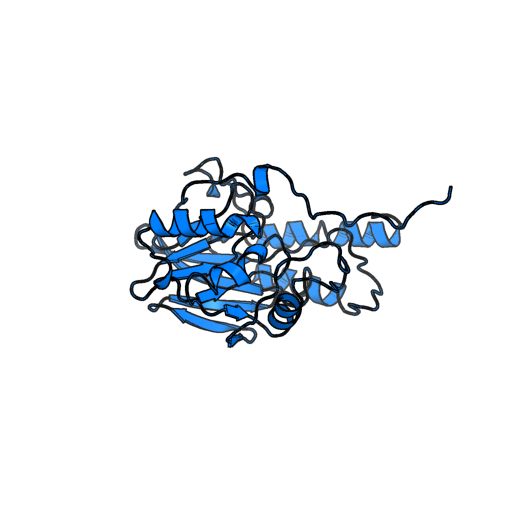S A C 1
ATOM 1991 O O . LYS A 1 260 ? -16.18100 -26.16300 -16.32600 1.000 24.87667 276 LYS A O 1
ATOM 1997 N N A LYS A 1 261 ? -17.82500 -25.58000 -14.90200 0.470 22.88959 277 LYS A N 1
ATOM 1998 N N B LYS A 1 261 ? -17.82000 -25.56100 -14.90500 0.530 22.73167 277 LYS A N 1
ATOM 1999 C CA A LYS A 1 261 ? -16.89000 -25.35000 -13.80600 0.470 23.41597 277 LYS A CA 1
ATOM 2000 C CA B LYS A 1 261 ? -16.87300 -25.35200 -13.81400 0.530 22.80273 277 LYS A CA 1
ATOM 2001 C C A LYS A 1 261 ? -16.18200 -26.64100 -13.41200 0.470 22.90538 277 LYS A C 1
ATOM 2002 C C B LYS A 1 261 ? -16.16800 -26.65200 -13.44900 0.530 22.43427 277 LYS A C 1
ATOM 2003 O O A LYS A 1 261 ? -14.97200 -26.64300 -13.15200 0.470 23.48176 277 LYS A O 1
ATOM 2004 O O B LYS A 1 261 ? -14.94600 -26.67100 -13.24600 0.530 22.53954 277 LYS A O 1
ATOM 2015 N N . PHE A 1 262 ? -16.91900 -27.75300 -13.39000 1.000 21.10779 278 PHE A N 1
ATOM 2016 C CA . PHE A 1 262 ? -16.33300 -29.04000 -13.03000 1.000 20.82881 278 PHE A CA 1
ATOM 2017 C C . PHE A 1 262 ? -15.29300 -29.47200 -14.05700 1.000 21.92105 278 PHE A C 1
ATOM 2018 O O . PHE A 1 262 ? -14.17900 -29.87400 -13.69900 1.000 21.90789 278 PHE A O 1
ATOM 2026 N N . ASP A 1 263 ? -15.63200 -29.36900 -15.34700 1.000 21.97895 279 ASP A N 1
ATOM 2027 C CA . ASP A 1 263 ? -14.69500 -29.75000 -16.39700 1.000 23.07645 279 ASP A CA 1
ATOM 2028 C C . ASP A 1 263 ? -13.43600 -28.89600 -16.34600 1.000 22.67640 279 ASP A C 1
ATOM 2029 O O . ASP A 1 263 ? -12.32500 -29.40100 -16.55200 1.000 23.82917 279 ASP A O 1
ATOM 2034 N N . ALA A 1 264 ? -13.58800 -27.59500 -16.08300 1.000 23.88971 280 ALA A N 1
ATOM 2035 C CA . ALA A 1 264 ? -12.41100 -26.73500 -15.99200 1.000 23.82391 280 ALA A CA 1
ATOM 2036 C C . ALA A 1 264 ? -11.54600 -27.11600 -14.79600 1.000 23.68705 280 ALA A C 1
ATOM 2037 O O . ALA A 1 264 ? -10.31500 -27.16300 -14.90000 1.000 24.41872 280 ALA A O 1
ATOM 2039 N N . GLN A 1 265 ? -12.17700 -27.40200 -13.65500 1.000 23.07119 281 GLN A N 1
ATOM 2040 C CA . GLN A 1 265 ? -11.43100 -27.82500 -12.47700 1.000 22.61324 281 GLN A CA 1
ATOM 2041 C C . GLN A 1 265 ? -10.72000 -29.15200 -12.72300 1.000 22.14213 281 GLN A C 1
ATOM 2042 O O . GLN A 1 265 ? -9.56800 -29.33600 -12.31000 1.000 23.41333 281 GLN A O 1
ATOM 2048 N N . LEU A 1 266 ? -11.38400 -30.07700 -13.41800 1.000 21.91315 282 LEU A N 1
ATOM 2049 C CA . LEU A 1 266 ? -10.75900 -31.35200 -13.74800 1.000 23.03960 282 LEU A CA 1
ATOM 2050 C C . LEU A 1 266 ? -9.51000 -31.15100 -14.60000 1.000 23.44228 282 LEU A C 1
ATOM 2051 O O . LEU A 1 266 ? -8.47400 -31.78000 -14.35700 1.000 24.44240 282 LEU A O 1
ATOM 2056 N N . ALA A 1 267 ? -9.58800 -30.27200 -15.60300 1.000 22.95275 283 ALA A N 1
ATOM 2057 C CA . ALA A 1 267 ? -8.41900 -29.99800 -16.43000 1.000 23.53966 283 ALA A CA 1
ATOM 2058 C C . ALA A 1 267 ? -7.30900 -29.33900 -15.61900 1.000 23.37649 283 ALA A C 1
ATOM 2059 O O . ALA A 1 267 ? -6.12600 -29.63800 -15.82300 1.000 24.46346 283 ALA A O 1
ATOM 2061 N N . ARG A 1 268 ? -7.66800 -28.43200 -14.70000 1.000 22.84484 284 ARG A N 1
ATOM 2062 C CA . ARG A 1 268 ? -6.65100 -27.80400 -13.85600 1.000 23.47124 284 ARG A CA 1
ATOM 2063 C C . ARG A 1 268 ? -5.98000 -28.82800 -12.94900 1.000 23.64494 284 ARG A C 1
ATOM 2064 O O . ARG A 1 268 ? -4.77700 -28.73800 -12.68900 1.000 25.00826 284 ARG A O 1
ATOM 2072 N N . GLU A 1 269 ? -6.74300 -29.80700 -12.45500 1.000 23.80022 285 GLU A N 1
ATOM 2073 C CA . GLU A 1 269 ? -6.15700 -30.84800 -11.61500 1.000 23.53440 285 GLU A CA 1
ATOM 2074 C C . GLU A 1 269 ? -5.16000 -31.68800 -12.40400 1.000 24.07657 285 GLU A C 1
ATOM 2075 O O . GLU A 1 269 ? -4.07800 -32.01600 -11.90200 1.000 25.08722 285 GLU A O 1
ATOM 2081 N N . THR A 1 270 ? -5.50600 -32.03800 -13.64600 1.000 26.11103 286 THR A N 1
ATOM 2082 C CA . THR A 1 270 ? -4.55600 -32.70400 -14.53300 1.000 26.76900 286 THR A CA 1
ATOM 2083 C C . THR A 1 270 ? -3.32500 -31.83300 -14.76100 1.000 27.29538 286 THR A C 1
ATOM 2084 O O . THR A 1 270 ? -2.20000 -32.34000 -14.87500 1.000 27.60857 286 THR A O 1
ATOM 2088 N N . ALA A 1 271 ? -3.52100 -30.51500 -14.81500 1.000 26.60056 287 ALA A N 1
ATOM 2089 C CA . ALA A 1 271 ? -2.44200 -29.55100 -14.96400 1.000 26.98745 287 ALA A CA 1
ATOM 2090 C C . ALA A 1 271 ? -1.78400 -29.18400 -13.63400 1.000 29.81673 287 ALA A C 1
ATOM 2091 O O . ALA A 1 271 ? -0.99000 -28.23500 -13.59200 1.000 32.01436 287 ALA A O 1
ATOM 2093 N N . GLY A 1 272 ? -2.10900 -29.89100 -12.55200 1.000 30.11677 288 GLY A N 1
ATOM 2094 C CA . GLY A 1 272 ? -1.36400 -29.76900 -11.31200 1.000 32.84604 288 GLY A CA 1
ATOM 2095 C C . GLY A 1 272 ? -1.76600 -28.65000 -10.37600 1.000 36.67282 288 GLY A C 1
ATOM 2096 O O . GLY A 1 272 ? -1.01800 -28.35300 -9.43700 1.000 36.98075 288 GLY A O 1
ATOM 2097 N N . THR A 1 273 ? -2.91900 -28.01300 -10.58500 1.000 38.37829 289 THR A N 1
ATOM 2098 C CA . THR A 1 273 ? -3.34800 -26.90700 -9.73700 1.000 40.71541 289 THR A CA 1
ATOM 2099 C C . THR A 1 273 ? -4.77600 -27.12900 -9.25400 1.000 42.71038 289 THR A C 1
ATOM 2100 O O . THR A 1 273 ? -5.52300 -27.94800 -9.79400 1.000 41.17862 289 THR A O 1
ATOM 2104 N N . ARG A 1 274 ? -5.15300 -26.37900 -8.22400 1.000 44.79221 290 ARG A N 1
ATOM 2105 C CA . ARG A 1 274 ? -6.52500 -26.41800 -7.73300 1.000 47.58465 290 ARG A CA 1
ATOM 2106 C C . ARG A 1 274 ? -7.41100 -25.48500 -8.55700 1.000 47.68730 290 ARG A C 1
ATOM 2107 O O . ARG A 1 274 ? -6.92200 -24.79000 -9.45200 1.000 47.23987 290 ARG A O 1
#

B-factor: mean 24.1, std 7.79, range [15.29, 56.62]

InterPro domains:
  IPR001018 Beta-lactamase, class-B, conserved site [PS00743] (102-122)
  IPR001279 Metallo-beta-lactamase [PF00753] (61-192)
  IPR001279 Metallo-beta-lactamase [SM00849] (58-246)
  IPR036866 Ribonuclease Z/Hydroxyacylglutathione hydrolase-like [G3DSA:3.60.15.10] (20-290)
  IPR036866 Ribonuclease Z/Hydroxyacylglutathione hydrolase-like [SSF56281] (33-249)
  IPR050855 Metallo-beta-lactamase type 2-like [PTHR42951] (8-190)

Organism: Stenotrophomonas maltophilia (strain K279a) (NCBI:txid522373)

Solvent-accessible surface area: 12286 Å² total; per-residue (Å²): 164,168,92,119,160,120,161,182,222,86,61,114,31,96,79,38,59,61,84,77,26,70,28,24,93,7,2,71,69,0,34,0,0,0,1,57,48,0,0,0,0,0,0,33,20,107,114,16,1,0,0,0,0,0,0,3,37,112,6,2,29,33,0,16,92,4,0,158,126,74,65,10,44,59,157,55,3,115,14,0,0,5,0,1,0,9,0,10,1,0,1,2,1,9,52,0,38,179,127,11,58,2,108,0,0,5,6,57,88,5,14,79,12,0,62,86,1,1,34,72,8,41,48,54,32,106,48,36,59,14,67,83,11,65,26,65,99,88,1,133,89,42,54,74,5,72,6,25,66,22,47,0,33,0,36,50,1,21,1,11,4,37,2,0,5,0,2,9,7,77,2,53,95,131,72,144,89,11,117,0,0,0,0,0,10,8,56,6,68,55,2,72,3,83,69,11,113,112,18,102,160,0,44,84,23,0,74,132,1,0,54,42,0,91,84,13,60,36,73,26,1,0,0,0,48,2,48,47,0,67,18,73,6,65,74,30,115,146,4,46,74,133,28,41,86,5,92,40,8,0,59,42,11,34,138,140,6,59,50,22,40,62,98,30,94,79,69,78,150

CATH classification: 3.60.15.10

Radius of gyration: 18.17 Å; Cα contacts (8 Å, |Δi|>4): 600; chains: 1; bounding box: 65×36×41 Å

Sequence (269 aa):
AEAPLPQLRRAYTVDASWLQPMAPLQVADHHTWQIGTEDLTALLVQTAEGAVLLDGGMPQMAGHLLDNMKLRRGVAPQDLRLILLSHAHADHAGPVAELKRRRTGAHHVAANAETAVLLARGGSNDLHFGDGITYPPASADRIIMDGEVVTVGGIAFTAHFMPGHTPGSTAWTWTDTRDGKPVRIAYADSLSAPGYQLKGNPRYPRRLIEDYKRRSFATVRALPCDLLLTPHPGASNNWNYAVGSKASAEALTCNAYADAAEKKKFDAQLARETAGTR

Nearest PDB structures (foldseek):
  6u10-assembly1_A  TM=1.004E+00  e=2.856E-61  Stenotrophomonas maltophilia K279a
  5evd-assembly1_A  TM=1.001E+00  e=5.296E-55  Stenotrophomonas maltophilia
  2qin-assembly1_C  TM=9.991E-01  e=1.325E-54  Stenotrophomonas maltophilia
  2qjs-assembly1_A  TM=9.958E-01  e=4.446E-46  Stenotrophomonas maltophilia
  2gmn-assembly1_A  TM=9.048E-01  e=2.132E-26  Bradyrhizobium diazoefficiens USDA 110

Foldseek 3Di:
DDDDDDDADDDDDDVQLVAFDAWFDDFDFWTFGHGQFFGWIWGQAPQAIEIEWQFAQVRLVSSQVNCVVVVHHLQRHAEYEYQAQFRGTCANVAVSCVRHVHAYEFAPQRQVCLQVQNACALFCHRNTGHDHDGHDHHDDAQDWDDDNRWTKGWHAQDACHNRGIKIWTWGHHPRHIFIEIAGEDLDQPRHDQDPRVSCHCNVVSSVVNLVSLVPGPHPAYAYRRRVLQPARVVVRPCRRVSGHTSNVSSVVSVVVVVVVVVVVVVPHD

Secondary structure (DSSP, 8-state):
-PPPPPPP------GGGG-B---EE-SSSEEE-SBTTB--EEEEETTEEEEE--BSGGGHHHHHHHHHHTT--GGGEEEEE-S--SHHHHTTHHHHHHHH--EEEE-HHHHHHHHTTTTTBTTTBTSS-------SEE--TT-EEEETTEEEEEEE--SSSTT-EEEEEEEEETTEEEEEEEPPP---TT---SS-TT-TTHHHHHHHHHHHHHTS--SEEE-SSGGGGT--GGGGGGTTTTPPPHHHHHHHHHHHHHHHHHHHHTT--